Protein AF-A0A970J6T0-F1 (afdb_monomer)

Foldseek 3Di:
DDFPDQVVLLVVCLVVLLVQAPDDVPAAEEEEEADDDPDPFADLQRLLLQLVRLLLCCLVCVNYHAYEYAPDDVVNQVLNSQLSGHYDYDVEDEHHAEYEYAQVVVVSCVRYHYPYYDHFYAEDDDDGSVVLCVPQTNLLSLLLSLLPFQRNDYYYDDPVSSVVSSVVLRLLVQQLVQADVPPDDPVVVVVLVVLLVQLSVCSNVRGSSVNVVSVCVVSVPGRHDYLVRLLSNLVSCCSRGVSSSVVSCVSRPDPPPPPPPDPDPDD

Nearest PDB structures (foldseek):
  3ziu-assembly1_A  TM=8.298E-01  e=2.101E-07  [Mycoplasma] mobile
  7nu4-assembly1_A  TM=7.919E-01  e=1.400E-06  Neisseria gonorrhoeae
  6ykk-assembly1_A  TM=7.584E-01  e=8.345E-07  Neisseria gonorrhoeae
  6yks-assembly1_A  TM=7.633E-01  e=2.348E-06  Neisseria gonorrhoeae
  6ykl-assembly1_A  TM=6.158E-01  e=4.698E-07  Neisseria gonorrhoeae

Structure (mmCIF, N/CA/C/O backbone):
data_AF-A0A970J6T0-F1
#
_entry.id   AF-A0A970J6T0-F1
#
loop_
_atom_site.group_PDB
_atom_site.id
_atom_site.type_symbol
_atom_site.label_atom_id
_atom_site.label_alt_id
_atom_site.label_comp_id
_atom_site.label_asym_id
_atom_site.label_entity_id
_atom_site.label_seq_id
_atom_site.pdbx_PDB_ins_code
_atom_site.Cartn_x
_atom_site.Cartn_y
_atom_site.Cartn_z
_atom_site.occupancy
_atom_site.B_iso_or_equiv
_atom_site.auth_seq_id
_atom_site.auth_comp_id
_atom_site.auth_asym_id
_atom_site.auth_atom_id
_atom_site.pdbx_PDB_model_num
ATOM 1 N N . MET A 1 1 ? 13.708 -15.044 -17.432 1.00 61.66 1 MET A N 1
ATOM 2 C CA . MET A 1 1 ? 13.281 -13.910 -16.588 1.00 61.66 1 MET A CA 1
ATOM 3 C C . MET A 1 1 ? 12.484 -14.442 -15.411 1.00 61.66 1 MET A C 1
ATOM 5 O O . MET A 1 1 ? 11.534 -15.186 -15.645 1.00 61.66 1 MET A O 1
ATOM 9 N N . LEU A 1 2 ? 12.887 -14.131 -14.179 1.00 80.88 2 LEU A N 1
ATOM 10 C CA . LEU A 1 2 ? 12.237 -14.661 -12.979 1.00 80.88 2 LEU A CA 1
ATOM 11 C C . LEU A 1 2 ? 10.940 -13.890 -12.700 1.00 80.88 2 LEU A C 1
ATOM 13 O O . LEU A 1 2 ? 10.868 -12.676 -12.902 1.00 80.88 2 LEU A O 1
ATOM 17 N N . ARG A 1 3 ? 9.892 -14.591 -12.260 1.00 89.50 3 ARG A N 1
ATOM 18 C CA . ARG A 1 3 ? 8.657 -13.948 -11.778 1.00 89.50 3 ARG A CA 1
ATOM 19 C C . ARG A 1 3 ? 8.911 -13.292 -10.420 1.00 89.50 3 ARG A C 1
ATOM 21 O O . ARG A 1 3 ? 9.804 -13.728 -9.699 1.00 89.50 3 ARG A O 1
ATOM 28 N N . TYR A 1 4 ? 8.128 -12.271 -10.076 1.00 94.81 4 TYR A N 1
ATOM 29 C CA . TYR A 1 4 ? 8.152 -11.700 -8.731 1.00 94.81 4 TYR A CA 1
ATOM 30 C C . TYR A 1 4 ? 7.567 -12.738 -7.776 1.00 94.81 4 TYR A C 1
ATOM 32 O O . TYR A 1 4 ? 6.402 -13.115 -7.923 1.00 94.81 4 TYR A O 1
ATOM 40 N N . ASN A 1 5 ? 8.395 -13.249 -6.867 1.00 96.19 5 ASN A N 1
ATOM 41 C CA . ASN A 1 5 ? 7.996 -14.220 -5.857 1.00 96.19 5 ASN A CA 1
ATOM 42 C C . ASN A 1 5 ? 7.697 -13.462 -4.563 1.00 96.19 5 ASN A C 1
ATOM 44 O O . ASN A 1 5 ? 8.602 -13.230 -3.762 1.00 96.19 5 ASN A O 1
ATOM 48 N N . HIS A 1 6 ? 6.439 -13.060 -4.382 1.00 96.50 6 HIS A N 1
ATOM 49 C CA . HIS A 1 6 ? 6.022 -12.262 -3.230 1.00 96.50 6 HIS A CA 1
ATOM 50 C C . HIS A 1 6 ? 6.353 -12.959 -1.913 1.00 96.50 6 HIS A C 1
ATOM 52 O O . HIS A 1 6 ? 6.885 -12.317 -1.024 1.00 96.50 6 HIS A O 1
ATOM 58 N N . SER A 1 7 ? 6.168 -14.277 -1.801 1.00 95.38 7 SER A N 1
ATOM 59 C CA . SER A 1 7 ? 6.471 -15.007 -0.563 1.00 95.38 7 SER A CA 1
ATOM 60 C C . SER A 1 7 ? 7.957 -14.970 -0.186 1.00 95.38 7 SER A C 1
ATOM 62 O O . SER A 1 7 ? 8.304 -15.013 0.993 1.00 95.38 7 SER A O 1
ATOM 64 N N . LEU A 1 8 ? 8.864 -14.933 -1.165 1.00 96.38 8 LEU A N 1
ATOM 65 C CA . LEU A 1 8 ? 10.297 -14.776 -0.904 1.00 96.38 8 LEU A CA 1
ATOM 66 C C . LEU A 1 8 ? 10.641 -13.328 -0.547 1.00 96.38 8 LEU A C 1
ATOM 68 O O . LEU A 1 8 ? 11.368 -13.108 0.418 1.00 96.38 8 LEU A O 1
ATOM 72 N N . VAL A 1 9 ? 10.105 -12.363 -1.295 1.00 96.56 9 VAL A N 1
ATOM 73 C CA . VAL A 1 9 ? 10.405 -10.936 -1.107 1.00 96.56 9 VAL A CA 1
ATOM 74 C C . VAL A 1 9 ? 9.811 -10.408 0.202 1.00 96.56 9 VAL A C 1
ATOM 76 O O . VAL A 1 9 ? 10.511 -9.737 0.953 1.00 96.56 9 VAL A O 1
ATOM 79 N N . GLU A 1 10 ? 8.572 -10.776 0.534 1.00 95.81 10 GLU A N 1
ATOM 80 C CA . GLU A 1 10 ? 7.943 -10.473 1.825 1.00 95.81 10 GLU A CA 1
ATOM 81 C C . GLU A 1 10 ? 8.823 -10.986 2.967 1.00 95.81 10 GLU A C 1
ATOM 83 O O . GLU A 1 10 ? 9.237 -10.200 3.808 1.00 95.81 10 GLU A O 1
ATOM 88 N N . ARG A 1 11 ? 9.206 -12.272 2.964 1.00 95.19 11 ARG A N 1
ATOM 89 C CA . ARG A 1 11 ? 10.071 -12.836 4.019 1.00 95.19 11 ARG A CA 1
ATOM 90 C C . ARG A 1 11 ? 11.419 -12.128 4.144 1.00 95.19 11 ARG A C 1
ATOM 92 O O . ARG A 1 11 ? 11.914 -11.997 5.253 1.00 95.19 11 ARG A O 1
ATOM 99 N N . LYS A 1 12 ? 12.009 -11.689 3.030 1.00 96.06 12 LYS A N 1
ATOM 100 C CA . LYS A 1 12 ? 13.303 -10.993 3.020 1.00 96.06 12 LYS A CA 1
ATOM 101 C C . LYS A 1 12 ? 13.239 -9.628 3.711 1.00 96.06 12 LYS A C 1
ATOM 103 O O . LYS A 1 12 ? 14.201 -9.244 4.363 1.00 96.06 12 LYS A O 1
ATOM 108 N N . TRP A 1 13 ? 12.143 -8.891 3.535 1.00 95.88 13 TRP A N 1
ATOM 109 C CA . TRP A 1 13 ? 12.065 -7.480 3.932 1.00 95.88 13 TRP A CA 1
ATOM 110 C C . TRP A 1 13 ? 11.128 -7.197 5.102 1.00 95.88 13 TRP A C 1
ATOM 112 O O . TRP A 1 13 ? 11.154 -6.088 5.626 1.00 95.88 13 TRP A O 1
ATOM 122 N N . MET A 1 14 ? 10.293 -8.155 5.506 1.00 92.88 14 MET A N 1
ATOM 123 C CA . MET A 1 14 ? 9.265 -7.941 6.528 1.00 92.88 14 MET A CA 1
ATOM 124 C C . MET A 1 14 ? 9.844 -7.501 7.868 1.00 92.88 14 MET A C 1
ATOM 126 O O . MET A 1 14 ? 9.348 -6.523 8.413 1.00 92.88 14 MET A O 1
ATOM 130 N N . GLU A 1 15 ? 10.912 -8.147 8.344 1.00 90.50 15 GLU A N 1
ATOM 131 C CA . GLU A 1 15 ? 11.576 -7.770 9.601 1.00 90.50 15 GLU A CA 1
ATOM 132 C C . GLU A 1 15 ? 12.103 -6.329 9.537 1.00 90.50 15 GLU A C 1
ATOM 134 O O . GLU A 1 15 ? 11.771 -5.512 10.389 1.00 90.50 15 GLU A O 1
ATOM 139 N N . LEU A 1 16 ? 12.814 -5.969 8.462 1.00 88.31 16 LEU A N 1
ATOM 140 C CA . LEU A 1 16 ? 13.333 -4.610 8.281 1.00 88.31 16 LEU A CA 1
ATOM 141 C C . LEU A 1 16 ? 12.209 -3.565 8.190 1.00 88.31 16 LEU A C 1
ATOM 143 O O . LEU A 1 16 ? 12.329 -2.470 8.732 1.00 88.31 16 LEU A O 1
ATOM 147 N N . ILE A 1 17 ? 11.116 -3.872 7.487 1.00 86.44 17 ILE A N 1
ATOM 148 C CA . ILE A 1 17 ? 9.967 -2.963 7.367 1.00 86.44 17 ILE A CA 1
ATOM 149 C C . ILE A 1 17 ? 9.256 -2.808 8.713 1.00 86.44 17 ILE A C 1
ATOM 151 O O . ILE A 1 17 ? 8.807 -1.705 9.031 1.00 86.44 17 ILE A O 1
ATOM 155 N N . GLU A 1 18 ? 9.153 -3.881 9.499 1.00 87.38 18 GLU A N 1
ATOM 156 C CA . GLU A 1 18 ? 8.620 -3.825 10.858 1.00 87.38 18 GLU A CA 1
ATOM 157 C C . GLU A 1 18 ? 9.497 -2.922 11.731 1.00 87.38 18 GLU A C 1
ATOM 159 O O . GLU A 1 18 ? 8.976 -1.976 12.314 1.00 87.38 18 GLU A O 1
ATOM 164 N N . GLU A 1 19 ? 10.817 -3.122 11.738 1.00 84.94 19 GLU A N 1
ATOM 165 C CA . GLU A 1 19 ? 11.781 -2.291 12.475 1.00 84.94 19 GLU A CA 1
ATOM 166 C C . GLU A 1 19 ? 11.730 -0.812 12.069 1.00 84.94 19 GLU A C 1
ATOM 168 O O . GLU A 1 19 ? 11.668 0.065 12.928 1.00 84.94 19 GLU A O 1
ATOM 173 N N . GLN A 1 20 ? 11.682 -0.511 10.768 1.00 81.44 20 GLN A N 1
ATOM 174 C CA . GLN A 1 20 ? 11.573 0.866 10.262 1.00 81.44 20 GLN A CA 1
ATOM 175 C C . GLN A 1 20 ? 10.295 1.577 10.719 1.00 81.44 20 GLN A C 1
ATOM 177 O O . GLN A 1 20 ? 10.250 2.807 10.760 1.00 81.44 20 GLN A O 1
ATOM 182 N N . LYS A 1 21 ? 9.245 0.812 11.023 1.00 79.88 21 LYS A N 1
ATOM 183 C CA . LYS A 1 21 ? 7.942 1.315 11.470 1.00 79.88 21 LYS A CA 1
ATOM 184 C C . LYS A 1 21 ? 7.775 1.254 12.989 1.00 79.88 21 LYS A C 1
ATOM 186 O O . LYS A 1 21 ? 6.733 1.668 13.496 1.00 79.88 21 LYS A O 1
ATOM 191 N N . GLN A 1 22 ? 8.775 0.763 13.723 1.00 73.06 22 GLN A N 1
ATOM 192 C CA . GLN A 1 22 ? 8.776 0.809 15.180 1.00 73.06 22 GLN A CA 1
ATOM 193 C C . GLN A 1 22 ? 9.032 2.233 15.689 1.00 73.06 22 GLN A C 1
ATOM 195 O O . GLN A 1 22 ? 9.681 3.064 15.053 1.00 73.06 22 GLN A O 1
ATOM 200 N N . ALA A 1 23 ? 8.457 2.524 16.856 1.00 62.91 23 ALA A N 1
ATOM 201 C CA . ALA A 1 23 ? 8.325 3.868 17.392 1.00 62.91 23 ALA A CA 1
ATOM 202 C C . ALA A 1 23 ? 9.677 4.547 17.660 1.00 62.91 23 ALA A C 1
ATOM 204 O O . ALA A 1 23 ? 10.396 4.188 18.593 1.00 62.91 23 ALA A O 1
ATOM 205 N N . GLN A 1 24 ? 9.962 5.610 16.909 1.00 70.44 24 GLN A N 1
ATOM 206 C CA . GLN A 1 24 ? 10.941 6.607 17.326 1.00 70.44 24 GLN A CA 1
ATOM 207 C C . GLN A 1 24 ? 10.313 7.502 18.413 1.00 70.44 24 GLN A C 1
ATOM 209 O O . GLN A 1 24 ? 9.145 7.894 18.286 1.00 70.44 24 GLN A O 1
ATOM 214 N N . PRO A 1 25 ? 11.039 7.849 19.492 1.00 74.69 25 PRO A N 1
ATOM 215 C CA . PRO A 1 25 ? 10.527 8.753 20.518 1.00 74.69 25 PRO A CA 1
ATOM 216 C C . PRO A 1 25 ? 10.049 10.078 19.910 1.00 74.69 25 PRO A C 1
ATOM 218 O O . PRO A 1 25 ? 10.797 10.751 19.208 1.00 74.69 25 PRO A O 1
ATOM 221 N N . GLY A 1 26 ? 8.799 10.461 20.184 1.00 83.31 26 GLY A N 1
ATOM 222 C CA . GLY A 1 26 ? 8.212 11.706 19.670 1.00 83.31 26 GLY A CA 1
ATOM 223 C C . GLY A 1 26 ? 7.662 11.633 18.240 1.00 83.31 26 GLY A C 1
ATOM 224 O O . GLY A 1 26 ? 7.185 12.652 17.740 1.00 83.31 26 GLY A O 1
ATOM 225 N N . ALA A 1 27 ? 7.682 10.460 17.596 1.00 90.56 27 ALA A N 1
ATOM 226 C CA . ALA A 1 27 ? 7.055 10.275 16.293 1.00 90.56 27 ALA A CA 1
ATOM 227 C C . ALA A 1 27 ? 5.530 10.514 16.356 1.00 90.56 27 ALA A C 1
ATOM 229 O O . ALA A 1 27 ? 4.883 10.194 17.361 1.00 90.56 27 ALA A O 1
ATOM 230 N N . PRO A 1 28 ? 4.933 11.056 15.281 1.00 93.38 28 PRO A N 1
ATOM 231 C CA . PRO A 1 28 ? 3.495 11.241 15.188 1.00 93.38 28 PRO A CA 1
ATOM 232 C C . PRO A 1 28 ? 2.778 9.895 15.268 1.00 93.38 28 PRO A C 1
ATOM 234 O O . PRO A 1 28 ? 3.208 8.896 14.696 1.00 93.38 28 PRO A O 1
ATOM 237 N N . ARG A 1 29 ? 1.659 9.879 15.976 1.00 93.31 29 ARG A N 1
ATOM 238 C CA . ARG A 1 29 ? 0.813 8.715 16.191 1.00 93.31 29 ARG A CA 1
ATOM 239 C C . ARG A 1 29 ? -0.397 8.788 15.281 1.00 93.31 29 ARG A C 1
ATOM 241 O O . ARG A 1 29 ? -1.064 9.821 15.191 1.00 93.31 29 ARG A O 1
ATOM 248 N N . ILE A 1 30 ? -0.734 7.666 14.668 1.00 94.69 30 ILE A N 1
ATOM 249 C CA . ILE A 1 30 ? -1.970 7.483 13.915 1.00 94.69 30 ILE A CA 1
ATOM 250 C C . ILE A 1 30 ? -2.752 6.316 14.495 1.00 94.69 30 ILE A C 1
ATOM 252 O O . ILE A 1 30 ? -2.164 5.375 15.032 1.00 94.69 30 ILE A O 1
ATOM 256 N N . CYS A 1 31 ? -4.068 6.339 14.324 1.00 94.25 31 CYS A N 1
ATOM 257 C CA . CYS A 1 31 ? -4.907 5.209 14.682 1.00 94.25 31 CYS A CA 1
ATOM 258 C C . CYS A 1 31 ? -5.761 4.732 13.507 1.00 94.25 31 CYS A C 1
ATOM 260 O O . CYS A 1 31 ? -6.260 5.525 12.707 1.00 94.25 31 CYS A O 1
ATOM 262 N N . THR A 1 32 ? -6.013 3.430 13.461 1.00 95.62 32 THR A N 1
ATOM 263 C CA . THR A 1 32 ? -7.090 2.844 12.666 1.00 95.62 32 THR A CA 1
ATOM 264 C C . THR A 1 32 ? -8.159 2.303 13.600 1.00 95.62 32 THR A C 1
ATOM 266 O O . THR A 1 32 ? -7.874 1.487 14.475 1.00 95.62 32 THR A O 1
ATOM 269 N N . VAL A 1 33 ? -9.397 2.742 13.401 1.00 94.12 33 VAL A N 1
ATOM 270 C CA . VAL A 1 33 ? -10.571 2.154 14.047 1.00 94.12 33 VAL A CA 1
ATOM 271 C C . VAL A 1 33 ? -11.126 1.094 13.110 1.00 94.12 33 VAL A C 1
ATOM 273 O O . VAL A 1 33 ? -11.380 1.390 11.946 1.00 94.12 33 VAL A O 1
ATOM 276 N N . LEU A 1 34 ? -11.286 -0.133 13.594 1.00 93.81 34 LEU A N 1
ATOM 277 C CA . LEU A 1 34 ? -11.795 -1.231 12.776 1.00 93.81 34 LEU A CA 1
ATOM 278 C C . LEU A 1 34 ? -13.320 -1.258 12.738 1.00 93.81 34 LEU A C 1
ATOM 280 O O . LEU A 1 34 ? -13.995 -0.815 13.668 1.00 93.81 34 LEU A O 1
ATOM 284 N N . VAL A 1 35 ? -13.850 -1.835 11.663 1.00 93.31 35 VAL A N 1
ATOM 285 C CA . VAL A 1 35 ? -15.232 -2.302 11.609 1.00 93.31 35 VAL A CA 1
ATOM 286 C C . VAL A 1 35 ? -15.380 -3.454 12.611 1.00 93.31 35 VAL A C 1
ATOM 288 O O . VAL A 1 35 ? -14.625 -4.428 12.512 1.00 93.31 35 VAL A O 1
ATOM 291 N N . PRO A 1 36 ? -16.316 -3.362 13.574 1.00 90.00 36 PRO A N 1
ATOM 292 C CA . PRO A 1 36 ? -16.619 -4.459 14.483 1.00 90.00 36 PRO A CA 1
ATOM 293 C C . PRO A 1 36 ? -17.190 -5.656 13.727 1.00 90.00 36 PRO A C 1
ATOM 295 O O . PRO A 1 36 ? -18.053 -5.492 12.863 1.00 90.00 36 PRO A O 1
ATOM 298 N N . GLY A 1 37 ? -16.768 -6.854 14.110 1.00 84.31 37 GLY A N 1
ATOM 299 C CA . GLY A 1 37 ? -17.306 -8.104 13.594 1.00 84.31 37 GLY A CA 1
ATOM 300 C C . GLY A 1 37 ? -16.897 -9.278 14.476 1.00 84.31 37 GLY A C 1
ATOM 301 O O . GLY A 1 37 ? -15.906 -9.194 15.199 1.00 84.31 37 GLY A O 1
ATOM 302 N N . ASP A 1 38 ? -17.667 -10.361 14.394 1.00 73.81 38 ASP A N 1
ATOM 303 C CA . ASP A 1 38 ? -17.433 -11.603 15.147 1.00 73.81 38 ASP A CA 1
ATOM 304 C C . ASP A 1 38 ? -16.645 -12.645 14.328 1.00 73.81 38 ASP A C 1
ATOM 306 O O . ASP A 1 38 ? -16.437 -13.773 14.778 1.00 73.81 38 ASP A O 1
ATOM 310 N N . SER A 1 39 ? -16.233 -12.294 13.103 1.00 75.50 39 SER A N 1
ATOM 311 C CA . SER A 1 39 ? -15.464 -13.183 12.234 1.00 75.50 39 SER A CA 1
ATOM 312 C C . SER A 1 39 ? -14.077 -13.446 12.818 1.00 75.50 39 SER A C 1
ATOM 314 O O . SER A 1 39 ? -13.369 -12.520 13.213 1.00 75.50 39 SER A O 1
ATOM 316 N N . ALA A 1 40 ? -13.672 -14.717 12.825 1.00 76.25 40 ALA A N 1
ATOM 317 C CA . ALA A 1 40 ? -12.290 -15.099 13.106 1.00 76.25 40 ALA A CA 1
ATOM 318 C C . ALA A 1 40 ? -11.343 -14.700 11.958 1.00 76.25 40 ALA A C 1
ATOM 320 O O . ALA A 1 40 ? -10.146 -14.531 12.172 1.00 76.25 40 ALA A O 1
ATOM 321 N N . GLU A 1 41 ? -11.878 -14.543 10.745 1.00 86.94 41 GLU A N 1
ATOM 322 C CA . GLU A 1 41 ? -11.119 -14.174 9.555 1.00 86.94 41 GLU A CA 1
ATOM 323 C C . GLU A 1 41 ? -11.017 -12.657 9.398 1.00 86.94 41 GLU A C 1
ATOM 325 O O . GLU A 1 41 ? -11.941 -11.898 9.703 1.00 86.94 41 GLU A O 1
ATOM 330 N N . ILE A 1 42 ? -9.893 -12.210 8.843 1.00 92.56 42 ILE A N 1
ATOM 331 C CA . ILE A 1 42 ? -9.653 -10.794 8.588 1.00 92.56 42 ILE A CA 1
ATOM 332 C C . ILE A 1 42 ? -10.317 -10.401 7.273 1.00 92.56 42 ILE A C 1
ATOM 334 O O . ILE A 1 42 ? -9.860 -10.757 6.183 1.00 92.56 42 ILE A O 1
ATOM 338 N N . GLU A 1 43 ? -11.383 -9.619 7.384 1.00 94.25 43 GLU A N 1
ATOM 339 C CA . GLU A 1 43 ? -12.086 -9.066 6.234 1.00 94.25 43 GLU A CA 1
ATOM 340 C C . GLU A 1 43 ? -11.263 -7.988 5.511 1.00 94.25 43 GLU A C 1
ATOM 342 O O . GLU A 1 43 ? -10.512 -7.207 6.110 1.00 94.25 43 GLU A O 1
ATOM 347 N N . LEU A 1 44 ? -11.472 -7.885 4.196 1.00 96.50 44 LEU A N 1
ATOM 348 C CA . LEU A 1 44 ? -10.775 -6.915 3.347 1.00 96.50 44 LEU A CA 1
ATOM 349 C C . LEU A 1 44 ? -11.096 -5.458 3.697 1.00 96.50 44 LEU A C 1
ATOM 351 O O . LEU A 1 44 ? -10.283 -4.576 3.424 1.00 96.50 44 LEU A O 1
ATOM 355 N N . GLU A 1 45 ? -12.247 -5.194 4.318 1.00 96.19 45 GLU A N 1
ATOM 356 C CA . GLU A 1 45 ? -12.610 -3.860 4.797 1.00 96.19 45 GLU A CA 1
ATOM 357 C C . GLU A 1 45 ? -11.628 -3.364 5.864 1.00 96.19 45 GLU A C 1
ATOM 359 O O . GLU A 1 45 ? -11.043 -2.287 5.719 1.00 96.19 45 GLU A O 1
ATOM 364 N N . ASN A 1 46 ? -11.349 -4.195 6.869 1.00 96.44 46 ASN A N 1
ATOM 365 C CA . ASN A 1 46 ? -10.380 -3.889 7.918 1.00 96.44 46 ASN A CA 1
ATOM 366 C C . ASN A 1 46 ? -8.943 -3.844 7.383 1.00 96.44 46 ASN A C 1
ATOM 368 O O . ASN A 1 46 ? -8.190 -2.931 7.727 1.00 96.44 46 ASN A O 1
ATOM 372 N N . ALA A 1 47 ? -8.583 -4.749 6.469 1.00 97.44 47 ALA A N 1
ATOM 373 C CA . ALA A 1 47 ? -7.286 -4.711 5.791 1.00 97.44 47 ALA A CA 1
ATOM 374 C C . ALA A 1 47 ? -7.062 -3.383 5.041 1.00 97.44 47 ALA A C 1
ATOM 376 O O . ALA A 1 47 ? -6.009 -2.750 5.160 1.00 97.44 47 ALA A O 1
ATOM 377 N N . ARG A 1 48 ? -8.079 -2.917 4.303 1.00 97.81 48 ARG A N 1
ATOM 378 C CA . ARG A 1 48 ? -8.041 -1.652 3.561 1.00 97.81 48 ARG A CA 1
ATOM 379 C C . ARG A 1 48 ? -7.886 -0.447 4.487 1.00 97.81 48 ARG A C 1
ATOM 381 O O . ARG A 1 48 ? -7.141 0.469 4.143 1.00 97.81 48 ARG A O 1
ATOM 388 N N . LEU A 1 49 ? -8.555 -0.431 5.641 1.00 97.69 49 LEU A N 1
ATOM 389 C CA . LEU A 1 49 ? -8.425 0.650 6.626 1.00 97.69 49 LEU A CA 1
ATOM 390 C C . LEU A 1 49 ? -6.981 0.787 7.133 1.00 97.69 49 LEU A C 1
ATOM 392 O O . LEU A 1 49 ? -6.450 1.899 7.177 1.00 97.69 49 LEU A O 1
ATOM 396 N N . VAL A 1 50 ? -6.332 -0.337 7.451 1.00 97.62 50 VAL A N 1
ATOM 397 C CA . VAL A 1 50 ? -4.928 -0.371 7.893 1.00 97.62 50 VAL A CA 1
ATOM 398 C C . VAL A 1 50 ? -3.997 0.126 6.781 1.00 97.62 50 VAL A C 1
ATOM 400 O O . VAL A 1 50 ? -3.157 0.989 7.027 1.00 97.62 50 VAL A O 1
ATOM 403 N N . VAL A 1 51 ? -4.190 -0.333 5.539 1.00 98.38 51 VAL A N 1
ATOM 404 C CA . VAL A 1 51 ? -3.380 0.109 4.387 1.00 98.38 51 VAL A CA 1
ATOM 405 C C . VAL A 1 51 ? -3.543 1.603 4.102 1.00 98.38 51 VAL A C 1
ATOM 407 O O . VAL A 1 51 ? -2.559 2.276 3.807 1.00 98.38 51 VAL A O 1
ATOM 410 N N . LEU A 1 52 ? -4.760 2.147 4.191 1.00 98.31 52 LEU A N 1
ATOM 411 C CA . LEU A 1 52 ? -4.997 3.577 3.973 1.00 98.31 52 LEU A CA 1
ATOM 412 C C . LEU A 1 52 ? -4.341 4.435 5.060 1.00 98.31 52 LEU A C 1
ATOM 414 O O . LEU A 1 52 ? -3.745 5.461 4.734 1.00 98.31 52 LEU A O 1
ATOM 418 N N . ALA A 1 53 ? -4.416 4.015 6.325 1.00 97.38 53 ALA A N 1
ATOM 419 C CA . ALA A 1 53 ? -3.745 4.705 7.424 1.00 97.38 53 ALA A CA 1
ATOM 420 C C . ALA A 1 53 ? -2.229 4.750 7.216 1.00 97.38 53 ALA A C 1
ATOM 422 O O . ALA A 1 53 ? -1.635 5.827 7.249 1.00 97.38 53 ALA A O 1
ATOM 423 N N . ASP A 1 54 ? -1.637 3.598 6.909 1.00 97.25 54 ASP A N 1
ATOM 424 C CA . ASP A 1 54 ? -0.213 3.460 6.618 1.00 97.25 54 ASP A CA 1
ATOM 425 C C . ASP A 1 54 ? 0.220 4.319 5.418 1.00 97.25 54 ASP A C 1
ATOM 427 O O . ASP A 1 54 ? 1.194 5.066 5.503 1.00 97.25 54 ASP A O 1
ATOM 431 N N . PHE A 1 55 ? -0.546 4.282 4.323 1.00 97.81 55 PHE A N 1
ATOM 432 C CA . PHE A 1 55 ? -0.281 5.071 3.120 1.00 97.81 55 PHE A CA 1
ATOM 433 C C . PHE A 1 55 ? -0.273 6.577 3.402 1.00 97.81 55 PHE A C 1
ATOM 435 O O . PHE A 1 55 ? 0.672 7.275 3.035 1.00 97.81 55 PHE A O 1
ATOM 442 N N . PHE A 1 56 ? -1.317 7.101 4.050 1.00 97.31 56 PHE A N 1
ATOM 443 C CA . PHE A 1 56 ? -1.412 8.539 4.306 1.00 97.31 56 PHE A CA 1
ATOM 444 C C . PHE A 1 56 ? -0.413 9.022 5.352 1.00 97.31 56 PHE A C 1
ATOM 446 O O . PHE A 1 56 ? 0.048 10.160 5.258 1.00 97.31 56 PHE A 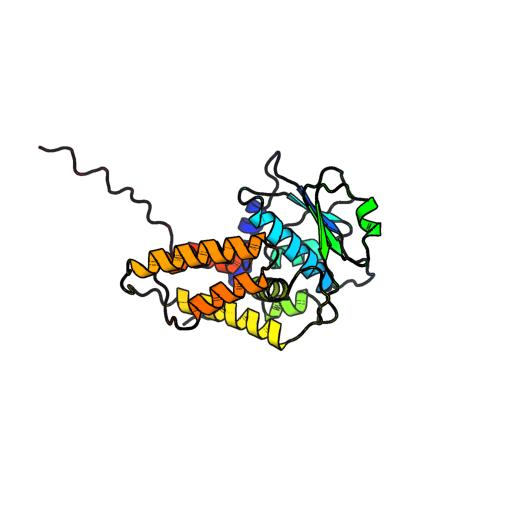O 1
ATOM 453 N N . ALA A 1 57 ? -0.047 8.175 6.312 1.00 95.81 57 ALA A N 1
ATOM 454 C CA . ALA A 1 57 ? 1.000 8.497 7.265 1.00 95.81 57 ALA A CA 1
ATOM 455 C C . ALA A 1 57 ? 2.377 8.565 6.599 1.00 95.81 57 ALA A C 1
ATOM 457 O O . ALA A 1 57 ? 3.075 9.557 6.795 1.00 95.81 57 ALA A O 1
ATOM 458 N N . ALA A 1 58 ? 2.703 7.615 5.717 1.00 94.88 58 ALA A N 1
ATOM 459 C CA . ALA A 1 58 ? 3.953 7.624 4.954 1.00 94.88 58 ALA A CA 1
ATOM 460 C C . ALA A 1 58 ? 4.150 8.909 4.133 1.00 94.88 58 ALA A C 1
ATOM 462 O O . ALA A 1 58 ? 5.266 9.404 4.003 1.00 94.88 58 ALA A O 1
ATOM 463 N N . LEU A 1 59 ? 3.066 9.477 3.594 1.00 94.81 59 LEU A N 1
ATOM 464 C CA . LEU A 1 59 ? 3.119 10.727 2.827 1.00 94.81 59 LEU A CA 1
ATOM 465 C C . LEU A 1 59 ? 3.337 11.973 3.692 1.00 94.81 59 LEU A C 1
ATOM 467 O O . LEU A 1 59 ? 3.882 12.963 3.207 1.00 94.81 59 LEU A O 1
ATOM 471 N N . ARG A 1 60 ? 2.832 11.960 4.929 1.00 94.56 60 ARG A N 1
ATOM 472 C CA . ARG A 1 60 ? 2.873 13.107 5.850 1.00 94.56 60 ARG A CA 1
ATOM 473 C C . ARG A 1 60 ? 4.140 13.112 6.696 1.00 94.56 60 ARG A C 1
ATOM 475 O O . ARG A 1 60 ? 4.652 14.181 7.013 1.00 94.56 60 ARG A O 1
ATOM 482 N N . TRP A 1 61 ? 4.617 11.925 7.055 1.00 93.50 61 TRP A N 1
ATOM 483 C CA . TRP A 1 61 ? 5.710 11.710 7.993 1.00 93.50 61 TRP A CA 1
ATOM 484 C C . TRP A 1 61 ? 6.697 10.687 7.425 1.00 93.50 61 TRP A C 1
ATOM 486 O O . TRP A 1 61 ? 6.764 9.558 7.910 1.00 93.50 61 TRP A O 1
ATOM 496 N N . PRO A 1 62 ? 7.464 11.066 6.386 1.00 88.69 62 PRO A N 1
ATOM 497 C CA . PRO A 1 62 ? 8.417 10.162 5.741 1.00 88.69 62 PRO A CA 1
ATOM 498 C C . PRO A 1 62 ? 9.517 9.668 6.695 1.00 88.69 62 PRO A C 1
ATOM 500 O O . PRO A 1 62 ? 10.029 8.571 6.502 1.00 88.69 62 PRO A O 1
ATOM 503 N N . GLU A 1 63 ? 9.825 10.439 7.745 1.00 87.25 63 GLU A N 1
ATOM 504 C CA . GLU A 1 63 ? 10.819 10.094 8.775 1.00 87.25 63 GLU A CA 1
ATOM 505 C C . GLU A 1 63 ? 10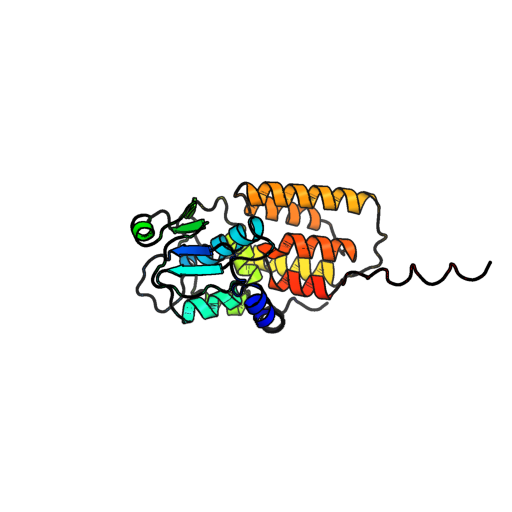.329 9.035 9.781 1.00 87.25 63 GLU A C 1
ATOM 507 O O . GLU A 1 63 ? 11.134 8.458 10.511 1.00 87.25 63 GLU A O 1
ATOM 512 N N . GLY A 1 64 ? 9.018 8.767 9.832 1.00 89.69 64 GLY A N 1
ATOM 513 C CA . GLY A 1 64 ? 8.431 7.748 10.703 1.00 89.69 64 GLY A CA 1
ATOM 514 C C . GLY A 1 64 ? 7.160 8.192 11.427 1.00 89.69 64 GLY A C 1
ATOM 515 O O . GLY A 1 64 ? 6.892 9.378 11.622 1.00 89.69 64 GLY A O 1
ATOM 516 N N . TRP A 1 65 ? 6.362 7.206 11.834 1.00 93.25 65 TRP A N 1
ATOM 517 C CA . TRP A 1 65 ? 5.129 7.365 12.605 1.00 93.25 65 TRP A CA 1
ATOM 518 C C . TRP A 1 65 ? 4.853 6.094 13.411 1.00 93.25 65 TRP A C 1
ATOM 520 O O . TRP A 1 65 ? 5.352 5.020 13.086 1.00 93.25 65 TRP A O 1
ATOM 530 N N . VAL A 1 66 ? 4.012 6.206 14.436 1.00 92.75 66 VAL A N 1
ATOM 531 C CA . VAL A 1 66 ? 3.486 5.061 15.186 1.00 92.75 66 VAL A CA 1
ATOM 532 C C . VAL A 1 66 ? 2.075 4.776 14.704 1.00 92.75 66 VAL A C 1
ATOM 534 O O . VAL A 1 66 ? 1.207 5.644 14.779 1.00 92.75 66 VAL A O 1
ATOM 537 N N . HIS A 1 67 ? 1.831 3.565 14.214 1.00 93.94 67 HIS A N 1
ATOM 538 C CA . HIS A 1 67 ? 0.500 3.125 13.805 1.00 93.94 67 HIS A CA 1
ATOM 539 C C . HIS A 1 67 ? -0.114 2.247 14.883 1.00 93.94 67 HIS A C 1
ATOM 541 O O . HIS A 1 67 ? 0.446 1.219 15.239 1.00 93.94 67 HIS A O 1
ATOM 547 N N . GLU A 1 68 ? -1.276 2.636 15.394 1.00 93.31 68 GLU A N 1
ATOM 548 C CA . GLU A 1 68 ? -2.042 1.836 16.344 1.00 93.31 68 GLU A CA 1
ATOM 549 C C . GLU A 1 68 ? -3.396 1.413 15.764 1.00 93.31 68 GLU A C 1
ATOM 551 O O . GLU A 1 68 ? -4.024 2.142 14.996 1.00 93.31 68 GLU A O 1
ATOM 556 N N . VAL A 1 69 ? -3.881 0.235 16.147 1.00 93.19 69 VAL A N 1
ATOM 557 C CA . VAL A 1 69 ? -5.194 -0.276 15.738 1.00 93.19 69 VAL A CA 1
ATOM 558 C C . VAL A 1 69 ? -6.076 -0.471 16.964 1.00 93.19 69 VAL A C 1
ATOM 560 O O . VAL A 1 69 ? -5.712 -1.181 17.904 1.00 93.19 69 VAL A O 1
ATOM 563 N N . CYS A 1 70 ? -7.252 0.157 16.939 1.00 89.25 70 CYS A N 1
ATOM 564 C CA . CYS A 1 70 ? -8.267 0.056 17.982 1.00 89.25 70 CYS A CA 1
ATOM 565 C C . CYS A 1 70 ? -9.221 -1.102 17.669 1.00 89.25 70 CYS A C 1
ATOM 567 O O . CYS A 1 70 ? -9.866 -1.107 16.619 1.00 89.25 70 CYS A O 1
ATOM 569 N N . GLY A 1 71 ? -9.323 -2.066 18.590 1.00 80.81 71 GLY A N 1
ATOM 570 C CA . GLY A 1 71 ? -10.179 -3.250 18.429 1.00 80.81 71 GLY A CA 1
ATOM 571 C C . GLY A 1 71 ? -9.576 -4.368 17.568 1.00 80.81 71 GLY A C 1
ATOM 572 O O . GLY A 1 71 ? -10.307 -5.249 17.132 1.00 80.81 71 GLY A O 1
ATOM 573 N N . GLY A 1 72 ? -8.265 -4.332 17.305 1.00 84.44 72 GLY A N 1
ATOM 574 C CA . GLY A 1 72 ? -7.566 -5.363 16.532 1.00 84.44 72 GLY A CA 1
ATOM 575 C C . GLY A 1 72 ? -7.209 -6.615 17.336 1.00 84.44 72 GLY A C 1
ATOM 576 O O . GLY A 1 72 ? -7.089 -6.577 18.562 1.00 84.44 72 GLY A O 1
ATOM 577 N N . THR A 1 73 ? -6.995 -7.717 16.620 1.00 90.75 73 THR A N 1
ATOM 578 C CA . THR A 1 73 ? -6.497 -8.992 17.154 1.00 90.75 73 THR A CA 1
ATOM 579 C C . THR A 1 73 ? -5.026 -9.191 16.791 1.00 90.75 73 THR A C 1
ATOM 581 O O . THR A 1 73 ? -4.490 -8.534 15.896 1.00 90.75 73 THR A O 1
ATOM 584 N N . GLU A 1 74 ? -4.357 -10.129 17.462 1.00 91.75 74 GLU A N 1
ATOM 585 C CA . GLU A 1 74 ? -2.984 -10.496 17.098 1.00 91.75 74 GLU A CA 1
ATOM 586 C C . GLU A 1 74 ? -2.917 -11.115 15.692 1.00 91.75 74 GLU A C 1
ATOM 588 O O . GLU A 1 74 ? -1.941 -10.919 14.973 1.00 91.75 74 GLU A O 1
ATOM 593 N N . ASP A 1 75 ? -3.978 -11.794 15.256 1.00 92.31 75 ASP A N 1
ATOM 594 C CA . ASP A 1 75 ? -4.080 -12.341 13.902 1.00 92.31 75 ASP A CA 1
ATOM 595 C C . ASP A 1 75 ? -4.083 -11.216 12.862 1.00 92.31 75 ASP A C 1
ATOM 597 O O . ASP A 1 75 ? -3.295 -11.250 11.913 1.00 92.31 75 ASP A O 1
ATOM 601 N N . LEU A 1 76 ? -4.873 -10.157 13.095 1.00 92.69 76 LEU A N 1
ATOM 602 C CA . LEU A 1 76 ? -4.846 -8.954 12.264 1.00 92.69 76 LEU A CA 1
ATOM 603 C C . LEU A 1 76 ? -3.451 -8.335 12.227 1.00 92.69 76 LEU A C 1
ATOM 605 O O . LEU A 1 76 ? -2.979 -7.979 11.150 1.00 92.69 76 LEU A O 1
ATOM 609 N N . ARG A 1 77 ? -2.790 -8.215 13.385 1.00 92.50 77 ARG A N 1
ATOM 610 C CA . ARG A 1 77 ? -1.436 -7.659 13.468 1.00 92.50 77 ARG A CA 1
ATOM 611 C C . ARG A 1 77 ? -0.465 -8.435 12.578 1.00 92.50 77 ARG A C 1
ATOM 613 O O . ARG A 1 77 ? 0.269 -7.830 11.801 1.00 92.50 77 ARG A O 1
ATOM 620 N N . ARG A 1 78 ? -0.497 -9.770 12.636 1.00 92.62 78 ARG A N 1
ATOM 621 C CA . ARG A 1 78 ? 0.372 -10.630 11.817 1.00 92.62 78 ARG A CA 1
ATOM 622 C C . ARG A 1 78 ? 0.060 -10.528 10.324 1.00 92.62 78 ARG A C 1
ATOM 624 O O . ARG A 1 78 ? 0.986 -10.436 9.521 1.00 92.62 78 ARG A O 1
ATOM 631 N N . ALA A 1 79 ? -1.211 -10.496 9.932 1.00 94.12 79 ALA A N 1
ATOM 632 C CA . ALA A 1 79 ? -1.566 -10.319 8.523 1.00 94.12 79 ALA A CA 1
ATOM 633 C C . ALA A 1 79 ? -1.197 -8.917 8.003 1.00 94.12 79 ALA A C 1
ATOM 635 O O . ALA A 1 79 ? -0.775 -8.761 6.857 1.00 94.12 79 ALA A O 1
ATOM 636 N N . ALA A 1 80 ? -1.292 -7.894 8.856 1.00 95.25 80 ALA A N 1
ATOM 637 C CA . ALA A 1 80 ? -0.910 -6.521 8.543 1.00 95.25 80 ALA A CA 1
ATOM 638 C C . ALA A 1 80 ? 0.595 -6.385 8.231 1.00 95.25 80 ALA A C 1
ATOM 640 O O . ALA A 1 80 ? 0.953 -5.621 7.327 1.00 95.25 80 ALA A O 1
ATOM 641 N N . LEU A 1 81 ? 1.459 -7.186 8.874 1.00 95.25 81 LEU A N 1
ATOM 642 C CA . LEU A 1 81 ? 2.885 -7.283 8.522 1.00 95.25 81 LEU A CA 1
ATOM 643 C C . LEU A 1 81 ? 3.081 -7.736 7.079 1.00 95.25 81 LEU A C 1
ATOM 645 O O . LEU A 1 81 ? 3.882 -7.152 6.357 1.00 95.25 81 LEU A O 1
ATOM 649 N N . ARG A 1 82 ? 2.284 -8.700 6.604 1.00 96.81 82 ARG A N 1
ATOM 650 C CA . ARG A 1 82 ? 2.313 -9.140 5.199 1.00 96.81 82 ARG A CA 1
ATOM 651 C C . ARG A 1 82 ? 1.784 -8.096 4.222 1.00 96.81 82 ARG A C 1
ATOM 653 O O . ARG A 1 82 ? 2.065 -8.190 3.036 1.00 96.81 82 ARG A O 1
ATOM 660 N N . LEU A 1 83 ? 1.060 -7.085 4.699 1.00 97.69 83 LEU A N 1
ATOM 661 C CA . LEU A 1 83 ? 0.694 -5.892 3.933 1.00 97.69 83 LEU A CA 1
ATOM 662 C C . LEU A 1 83 ? 1.757 -4.789 4.036 1.00 97.69 83 LEU A C 1
ATOM 664 O O . LEU A 1 83 ? 1.498 -3.667 3.610 1.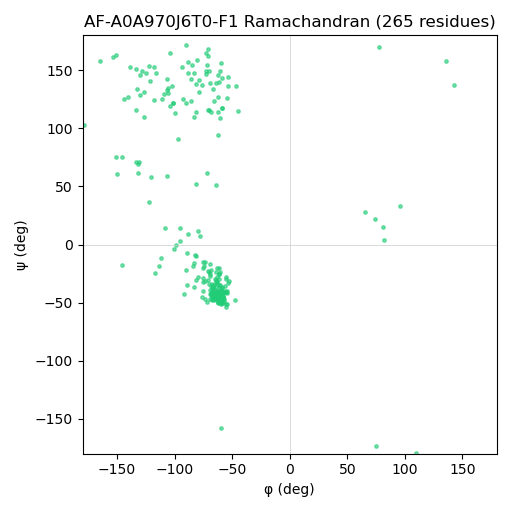00 97.69 83 LEU A O 1
ATOM 668 N N . GLY A 1 84 ? 2.933 -5.059 4.609 1.00 96.00 84 GLY A N 1
ATOM 669 C CA . GLY A 1 84 ? 4.006 -4.075 4.763 1.00 96.00 84 GLY A CA 1
ATOM 670 C C . GLY A 1 84 ? 3.630 -2.932 5.703 1.00 96.00 84 GLY A C 1
ATOM 671 O O . GLY A 1 84 ? 4.093 -1.809 5.525 1.00 96.00 84 GLY A O 1
ATOM 672 N N . THR A 1 85 ? 2.745 -3.203 6.662 1.00 94.44 85 THR A N 1
ATOM 673 C CA . THR A 1 85 ? 2.356 -2.290 7.745 1.00 94.44 85 THR A CA 1
ATOM 674 C C . THR A 1 85 ? 2.744 -2.929 9.071 1.00 94.44 85 THR A C 1
ATOM 676 O O . THR A 1 85 ? 2.780 -4.148 9.152 1.00 94.44 85 THR A O 1
ATOM 679 N N . ALA A 1 86 ? 3.009 -2.152 10.116 1.00 92.56 86 ALA A N 1
ATOM 680 C CA . ALA A 1 86 ? 3.370 -2.706 11.424 1.00 92.56 86 ALA A CA 1
ATOM 681 C C . ALA A 1 86 ? 2.560 -2.049 12.550 1.00 92.56 86 ALA A C 1
ATOM 683 O O . ALA A 1 86 ? 3.128 -1.362 13.401 1.00 92.56 86 ALA A O 1
ATOM 684 N N . PRO A 1 87 ? 1.220 -2.184 12.543 1.00 93.31 87 PRO A N 1
ATOM 685 C CA . PRO A 1 87 ? 0.409 -1.573 13.577 1.00 93.31 87 PRO A CA 1
ATOM 686 C C . PRO A 1 87 ? 0.625 -2.252 14.933 1.00 93.31 87 PRO A C 1
ATOM 688 O O . PRO A 1 87 ? 0.645 -3.477 15.034 1.00 93.31 87 PRO A O 1
ATOM 691 N N . ALA A 1 88 ? 0.695 -1.465 16.000 1.00 91.75 88 ALA A N 1
ATOM 692 C CA . ALA A 1 88 ? 0.555 -1.957 17.362 1.00 91.75 88 ALA A CA 1
ATOM 693 C C . ALA A 1 88 ? -0.930 -2.082 17.738 1.00 91.75 88 ALA A C 1
ATOM 695 O O . ALA A 1 88 ? -1.776 -1.295 17.305 1.00 91.75 88 ALA A O 1
ATOM 696 N N . LEU A 1 89 ? -1.265 -3.059 18.580 1.00 90.69 89 LEU A N 1
ATOM 697 C CA . LEU A 1 89 ? -2.608 -3.161 19.146 1.00 90.69 89 LEU A CA 1
ATOM 698 C C . LEU A 1 89 ? -2.749 -2.168 20.297 1.00 90.69 89 LEU A C 1
ATOM 700 O O . LEU A 1 89 ? -1.917 -2.139 21.203 1.00 90.69 89 LEU A O 1
ATOM 704 N N . THR A 1 90 ? -3.824 -1.385 20.291 1.00 86.19 90 THR A N 1
ATOM 705 C CA . THR A 1 90 ? -4.105 -0.426 21.361 1.00 86.19 90 THR A CA 1
ATOM 706 C C . THR A 1 90 ? -5.528 -0.588 21.865 1.00 86.19 90 THR A C 1
ATOM 708 O O . THR A 1 90 ? -6.451 -0.908 21.112 1.00 86.19 90 THR A O 1
ATOM 711 N N . ARG A 1 91 ? -5.712 -0.369 23.169 1.00 68.44 91 ARG A N 1
ATOM 712 C CA . ARG A 1 91 ? -7.049 -0.318 23.777 1.00 68.44 91 ARG A CA 1
ATOM 713 C C . ARG A 1 91 ? -7.638 1.088 23.786 1.00 68.44 91 ARG A C 1
ATOM 715 O O . ARG A 1 91 ? -8.856 1.150 23.840 1.00 68.44 91 ARG A O 1
ATOM 722 N N . THR A 1 92 ? -6.777 2.119 23.694 1.00 65.25 92 THR A N 1
ATOM 723 C CA . THR A 1 92 ? -6.987 3.555 23.375 1.00 65.25 92 THR A CA 1
ATOM 724 C C . THR A 1 92 ? -6.057 4.434 24.216 1.00 65.25 92 THR A C 1
ATOM 726 O O . THR A 1 92 ? -5.950 4.238 25.427 1.00 65.25 92 THR A O 1
ATOM 729 N N . GLN A 1 93 ? -5.448 5.449 23.601 1.00 66.69 93 GLN A N 1
ATOM 730 C CA . GLN A 1 93 ? -4.773 6.568 24.272 1.00 66.69 93 GLN A CA 1
ATOM 731 C C . GLN A 1 93 ? -5.103 7.875 23.528 1.00 66.69 93 GLN A C 1
ATOM 733 O O . GLN A 1 93 ? -5.382 7.825 22.335 1.00 66.69 93 GLN A O 1
ATOM 738 N N . PRO A 1 94 ? -5.096 9.047 24.179 1.00 77.25 94 PRO A N 1
ATOM 739 C CA . PRO A 1 94 ? -5.294 10.313 23.478 1.00 77.25 94 PRO A CA 1
ATOM 740 C C . PRO A 1 94 ? -4.066 10.710 22.638 1.00 77.25 94 PRO A C 1
ATOM 742 O O . PRO A 1 94 ? -2.958 10.208 22.854 1.00 77.25 94 PRO A O 1
ATOM 745 N N . GLY A 1 95 ? -4.252 11.672 21.729 1.00 87.38 95 GLY A N 1
ATOM 746 C CA . GLY A 1 95 ? -3.147 12.367 21.062 1.00 87.38 95 GLY A CA 1
ATOM 747 C C . GLY A 1 95 ? -2.737 11.819 19.694 1.00 87.38 95 GLY A C 1
ATOM 748 O O . GLY A 1 95 ? -1.558 11.907 19.343 1.00 87.38 95 GLY A O 1
ATOM 749 N N . PHE A 1 96 ? -3.674 11.287 18.907 1.00 92.62 96 PHE A N 1
ATOM 750 C CA . PHE A 1 96 ? -3.408 10.881 17.526 1.00 92.62 96 PHE A CA 1
ATOM 751 C C . PHE A 1 96 ? -3.459 12.078 16.566 1.00 92.62 96 PHE A C 1
ATOM 753 O O . PHE A 1 96 ? -4.338 12.938 16.639 1.00 92.62 96 PHE A O 1
ATOM 760 N N . GLN A 1 97 ? -2.521 12.145 15.623 1.00 95.00 97 GLN A N 1
ATOM 761 C CA . GLN A 1 97 ? -2.493 13.184 14.591 1.00 95.00 97 GLN A CA 1
ATOM 762 C C . GLN A 1 97 ? -3.440 12.858 13.431 1.00 95.00 97 GLN A C 1
ATOM 764 O O . GLN A 1 97 ? -3.985 13.778 12.824 1.00 95.00 97 GLN A O 1
ATOM 769 N N . LEU A 1 98 ? -3.658 11.572 13.143 1.00 95.38 98 LEU A N 1
ATOM 770 C CA . LEU A 1 98 ? -4.580 11.094 12.113 1.00 95.38 98 LEU A CA 1
ATOM 771 C C . LEU A 1 98 ? -5.332 9.853 12.603 1.00 95.38 98 LEU A C 1
ATOM 773 O O . LEU A 1 98 ? -4.710 8.861 12.976 1.00 95.38 98 LEU A O 1
ATOM 777 N N . GLY A 1 99 ? -6.659 9.893 12.527 1.00 95.00 99 GLY A N 1
ATOM 778 C CA . GLY A 1 99 ? -7.517 8.722 12.669 1.00 95.00 99 GLY A CA 1
ATOM 779 C C . GLY A 1 99 ? -8.092 8.281 11.330 1.00 95.00 99 GLY A C 1
ATOM 780 O O . GLY A 1 99 ? -8.650 9.094 10.600 1.00 95.00 99 GLY A O 1
ATOM 781 N N . VAL A 1 100 ? -7.989 6.996 11.002 1.00 96.44 100 VAL A N 1
ATOM 782 C CA . VAL A 1 100 ? -8.698 6.382 9.871 1.00 96.44 100 VAL A CA 1
ATOM 783 C C . VAL A 1 100 ? -9.864 5.574 10.412 1.00 96.44 100 VAL A C 1
ATOM 785 O O . VAL A 1 100 ? -9.668 4.646 11.198 1.00 96.44 100 VAL A O 1
ATOM 788 N N . VAL A 1 101 ? -11.077 5.952 10.012 1.00 95.12 101 VAL A N 1
ATOM 789 C CA . VAL A 1 101 ? -12.316 5.460 10.621 1.00 95.12 101 VAL A CA 1
ATOM 790 C C . VAL A 1 101 ? -13.295 5.044 9.529 1.00 95.12 101 VAL A C 1
ATOM 792 O O . VAL A 1 101 ? -13.514 5.813 8.590 1.00 95.12 101 VAL A O 1
ATOM 795 N N . PRO A 1 102 ? -13.938 3.872 9.630 1.00 95.75 102 PRO A N 1
ATOM 796 C CA . PRO A 1 102 ? -15.023 3.522 8.730 1.00 95.75 102 PRO A CA 1
ATOM 797 C C . PRO A 1 102 ? -16.173 4.521 8.902 1.00 95.75 102 PRO A C 1
ATOM 799 O O . PRO A 1 102 ? -16.669 4.760 10.006 1.00 95.75 102 PRO A O 1
ATOM 802 N N . ARG A 1 103 ? -16.605 5.113 7.788 1.00 95.31 103 ARG A N 1
ATOM 803 C CA . ARG A 1 103 ? -17.603 6.190 7.725 1.00 95.31 103 ARG A CA 1
ATOM 804 C C . ARG A 1 103 ? -18.914 5.821 8.414 1.00 95.31 103 ARG A C 1
ATOM 806 O O . ARG A 1 103 ? -19.580 6.710 8.929 1.00 95.31 103 ARG A O 1
ATOM 813 N N . ASP A 1 104 ? -19.271 4.544 8.448 1.00 94.50 104 ASP A N 1
ATOM 814 C CA . ASP A 1 104 ? -20.544 4.085 9.009 1.00 94.50 104 ASP A CA 1
ATOM 815 C C . ASP A 1 104 ? -20.450 3.784 10.523 1.00 94.50 104 ASP A C 1
ATOM 817 O O . ASP A 1 104 ? -21.471 3.608 11.185 1.00 94.50 104 ASP A O 1
ATOM 821 N N . TYR A 1 105 ? -19.244 3.818 11.109 1.00 92.19 105 TYR A N 1
ATOM 822 C CA . TYR A 1 105 ? -19.009 3.608 12.545 1.00 92.19 105 TYR A CA 1
ATOM 823 C C . TYR A 1 105 ? -18.309 4.799 13.210 1.00 92.19 105 TYR A C 1
ATOM 825 O O . TYR A 1 105 ? -17.515 4.639 14.135 1.00 92.19 105 TYR A O 1
ATOM 833 N N . GLN A 1 106 ? -18.628 6.026 12.788 1.00 88.50 106 GLN A N 1
ATOM 834 C CA . GLN A 1 106 ? -18.005 7.245 13.334 1.00 88.50 106 GLN A CA 1
ATOM 835 C C . GLN A 1 106 ? -18.147 7.354 14.853 1.00 88.50 106 GLN A C 1
ATOM 837 O O . GLN A 1 106 ? -17.294 7.928 15.506 1.00 88.50 106 GLN A O 1
ATOM 842 N N . HIS A 1 107 ? -19.197 6.782 15.446 1.00 87.50 107 HIS A N 1
ATOM 843 C CA . HIS A 1 107 ? -19.385 6.777 16.897 1.00 87.50 107 HIS A CA 1
ATOM 844 C C . HIS A 1 107 ? -18.253 6.060 17.656 1.00 87.50 107 HIS A C 1
ATOM 846 O O . HIS A 1 107 ? -18.017 6.392 18.816 1.00 87.50 107 HIS A O 1
ATOM 852 N N . LEU A 1 108 ? -17.524 5.141 17.010 1.00 84.31 108 LEU A N 1
ATOM 853 C CA . LEU A 1 108 ? -16.371 4.452 17.593 1.00 84.31 108 LEU A CA 1
ATOM 854 C C . LEU A 1 108 ? -15.152 5.373 17.756 1.00 84.31 108 LEU A C 1
ATOM 856 O O . LEU A 1 108 ? -14.335 5.132 18.642 1.00 84.31 108 LEU A O 1
ATOM 860 N N . ILE A 1 109 ? -15.060 6.475 16.992 1.00 80.31 109 ILE A N 1
ATOM 861 C CA . ILE A 1 109 ? -13.992 7.476 17.171 1.00 80.31 109 ILE A CA 1
ATOM 862 C C . ILE A 1 109 ? -14.062 8.143 18.542 1.00 80.31 109 ILE A C 1
ATOM 864 O O . ILE A 1 109 ? -13.072 8.681 19.003 1.00 80.31 109 ILE A O 1
ATOM 868 N N . ARG A 1 110 ? -15.208 8.102 19.238 1.00 74.62 110 ARG A N 1
ATOM 869 C CA . ARG A 1 110 ? -15.363 8.742 20.556 1.00 74.62 110 ARG A CA 1
ATOM 870 C C . ARG A 1 110 ? -14.416 8.174 21.613 1.00 74.62 110 ARG A C 1
ATOM 872 O O . ARG A 1 110 ? -14.177 8.837 22.615 1.00 74.62 110 ARG A O 1
ATOM 879 N N . ALA A 1 111 ? -13.894 6.969 21.393 1.00 67.06 111 ALA A N 1
ATOM 880 C CA . ALA A 1 111 ? -12.884 6.366 22.251 1.00 67.06 111 ALA A CA 1
ATOM 881 C C . ALA A 1 111 ? -11.454 6.865 21.945 1.00 67.06 111 ALA A C 1
ATOM 883 O O . ALA A 1 111 ? -10.535 6.575 22.707 1.00 67.06 111 ALA A O 1
ATOM 884 N N . VAL A 1 112 ? -11.251 7.609 20.850 1.00 77.31 112 VAL A N 1
ATOM 885 C CA . VAL A 1 112 ? -9.937 7.955 20.303 1.00 77.31 112 VAL A CA 1
ATOM 886 C C . VAL A 1 112 ? -9.856 9.449 19.961 1.00 77.31 112 VAL A C 1
ATOM 888 O O . VAL A 1 112 ? -10.533 9.941 19.064 1.00 77.31 112 VAL A O 1
ATOM 891 N N . ASP A 1 113 ? -8.986 10.186 20.649 1.00 84.44 113 ASP A N 1
ATOM 892 C CA . ASP A 1 113 ? -8.778 11.613 20.379 1.00 84.44 113 ASP A CA 1
ATOM 893 C C . ASP A 1 113 ? 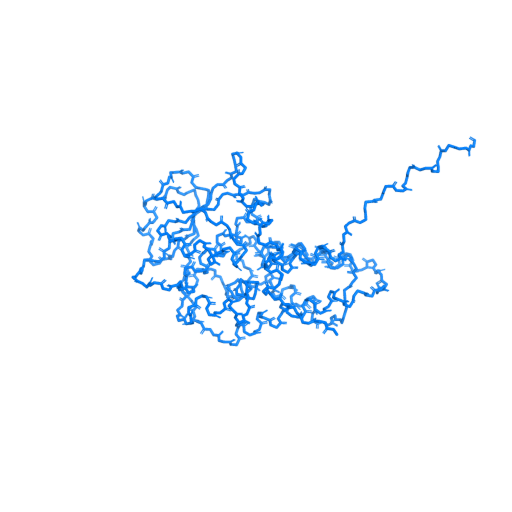-7.834 11.815 19.181 1.00 84.44 113 ASP A C 1
ATOM 895 O O . ASP A 1 113 ? -6.656 11.444 19.242 1.00 84.44 113 ASP A O 1
ATOM 899 N N . CYS A 1 114 ? -8.367 12.377 18.091 1.00 89.62 114 CYS A N 1
ATOM 900 C CA . CYS A 1 114 ? -7.679 12.568 16.813 1.00 89.62 114 CYS A CA 1
ATOM 901 C C . CYS A 1 114 ? -7.745 14.028 16.353 1.00 89.62 114 CYS A C 1
ATOM 903 O O . CYS A 1 114 ? -8.830 14.597 16.241 1.00 89.62 114 CYS A O 1
ATOM 905 N N . ARG A 1 115 ? -6.600 14.607 15.968 1.00 93.25 115 ARG A N 1
ATOM 906 C CA . ARG A 1 115 ? -6.538 15.960 15.382 1.00 93.25 115 ARG A CA 1
ATOM 907 C C . ARG A 1 115 ? -7.215 16.041 14.011 1.00 93.25 115 ARG A C 1
ATOM 909 O O . ARG A 1 115 ? -7.903 17.013 13.716 1.00 93.25 115 ARG A O 1
ATOM 916 N N . GLU A 1 116 ? -6.993 15.036 13.172 1.00 94.06 116 GLU A N 1
ATOM 917 C CA . GLU A 1 116 ? -7.630 14.888 11.865 1.00 94.06 116 GLU A CA 1
ATOM 918 C C . GLU A 1 116 ? -8.250 13.499 11.745 1.00 94.06 116 GLU A C 1
ATOM 920 O O . GLU A 1 116 ? -7.745 12.527 12.307 1.00 94.06 116 GLU A O 1
ATOM 925 N N . THR A 1 117 ? -9.342 13.388 10.992 1.00 94.56 117 THR A N 1
ATOM 926 C CA . THR A 1 117 ? -10.021 12.112 10.747 1.00 94.56 117 THR A CA 1
ATOM 927 C C . THR A 1 117 ? -10.273 11.921 9.259 1.00 94.56 117 THR A C 1
ATOM 929 O O . THR A 1 117 ? -10.852 12.786 8.604 1.00 94.56 117 THR A O 1
ATOM 932 N N . LEU A 1 118 ? -9.861 10.769 8.735 1.00 95.31 118 LEU A N 1
ATOM 933 C CA . LEU A 1 118 ? -10.206 10.281 7.410 1.00 95.31 118 LEU A CA 1
ATOM 934 C C . LEU A 1 118 ? -11.341 9.263 7.539 1.00 95.31 118 LEU A C 1
ATOM 936 O O . LEU A 1 118 ? -11.145 8.168 8.071 1.00 95.31 118 LEU A O 1
ATOM 940 N N . TYR A 1 119 ? -12.513 9.616 7.016 1.00 96.00 119 TYR A N 1
ATOM 941 C CA . TYR A 1 119 ? -13.645 8.700 6.936 1.00 96.00 119 TYR A CA 1
ATOM 942 C C . TYR A 1 119 ? -13.568 7.861 5.665 1.00 96.00 119 TYR A C 1
ATOM 944 O O . TYR A 1 119 ? -13.526 8.391 4.556 1.00 96.00 119 TYR A O 1
ATOM 952 N N . VAL A 1 120 ? -13.573 6.544 5.825 1.00 97.56 120 VAL A N 1
ATOM 953 C CA . VAL A 1 120 ? -13.403 5.587 4.730 1.00 97.56 120 VAL A CA 1
ATOM 954 C C . VAL A 1 120 ? -14.725 4.879 4.461 1.00 97.56 120 VAL A C 1
ATOM 956 O O . VAL A 1 120 ? -15.371 4.393 5.386 1.00 97.56 120 VAL A O 1
ATOM 959 N N . GLY A 1 121 ? -15.149 4.846 3.199 1.00 96.94 121 GLY A N 1
ATOM 960 C CA . GLY A 1 121 ? -16.360 4.138 2.787 1.00 96.94 121 GLY A CA 1
ATOM 961 C C . GLY A 1 121 ? -16.202 2.619 2.848 1.00 96.94 121 GLY A C 1
ATOM 962 O O . GLY A 1 121 ? -15.089 2.098 2.975 1.00 96.94 121 GLY A O 1
ATOM 963 N N . ARG A 1 122 ? -17.328 1.915 2.733 1.00 97.00 122 ARG A N 1
ATOM 964 C CA . ARG A 1 122 ? -17.421 0.459 2.870 1.00 97.00 122 ARG A CA 1
ATOM 965 C C . ARG A 1 122 ? -16.565 -0.274 1.840 1.00 97.00 122 ARG A C 1
ATOM 967 O O . ARG A 1 122 ? -16.417 0.175 0.702 1.00 97.00 122 ARG A O 1
ATOM 974 N N . PHE A 1 123 ? -16.066 -1.451 2.197 1.00 96.88 123 PHE A N 1
ATOM 975 C CA . PHE A 1 123 ? -15.488 -2.385 1.232 1.00 96.88 123 PHE A CA 1
ATOM 976 C C . PHE A 1 123 ? -16.165 -3.744 1.374 1.00 96.88 123 PHE A C 1
ATOM 978 O O . PHE A 1 123 ? -15.999 -4.425 2.376 1.00 96.88 123 PHE A O 1
ATOM 985 N N . LEU A 1 124 ? -16.962 -4.120 0.381 1.00 95.12 124 LEU A N 1
ATOM 986 C CA . LEU A 1 124 ? -17.908 -5.223 0.502 1.00 95.12 124 LEU A CA 1
ATOM 987 C C . LEU A 1 124 ? -17.440 -6.464 -0.264 1.00 95.12 124 LEU A C 1
ATOM 989 O O . LEU A 1 124 ? -17.111 -6.387 -1.451 1.00 95.12 124 LEU A O 1
ATOM 993 N N . GLY A 1 125 ? -17.514 -7.617 0.403 1.00 93.44 125 GLY A N 1
ATOM 994 C CA . GLY A 1 125 ? -17.229 -8.932 -0.169 1.00 93.44 125 GLY A CA 1
ATOM 995 C C . GLY A 1 125 ? -15.741 -9.229 -0.372 1.00 93.44 125 GLY A C 1
ATOM 996 O O . GLY A 1 125 ? -14.865 -8.455 0.013 1.00 93.44 125 GLY A O 1
ATOM 997 N N . GLY A 1 126 ? -15.473 -10.365 -1.018 1.00 92.19 126 GLY A N 1
ATOM 998 C CA . GLY A 1 126 ? -14.132 -10.923 -1.198 1.00 92.19 126 GLY A CA 1
ATOM 999 C C . GLY A 1 126 ? -13.915 -12.181 -0.362 1.00 92.19 126 GLY A C 1
ATOM 1000 O O . GLY A 1 126 ? -14.832 -12.649 0.308 1.00 92.19 126 GLY A O 1
ATOM 1001 N N . LEU A 1 127 ? -12.711 -12.741 -0.463 1.00 93.81 127 LEU A N 1
ATOM 1002 C CA . LEU A 1 127 ? -12.251 -13.836 0.392 1.00 93.81 127 LEU A CA 1
ATOM 1003 C C . LEU A 1 127 ? -11.567 -13.276 1.645 1.00 93.81 127 LEU A C 1
ATOM 1005 O O . LEU A 1 127 ? -11.298 -12.071 1.718 1.00 93.81 127 LEU A O 1
ATOM 1009 N N . ALA A 1 128 ? -11.249 -14.160 2.590 1.00 94.19 128 ALA A N 1
ATOM 1010 C CA . ALA A 1 128 ? -10.386 -13.836 3.713 1.00 94.19 128 ALA A CA 1
ATOM 1011 C C . ALA A 1 128 ? -9.059 -13.236 3.224 1.00 94.19 128 ALA A C 1
ATOM 1013 O O . ALA A 1 128 ? -8.511 -13.635 2.189 1.00 94.19 128 ALA A O 1
ATOM 1014 N N . LEU A 1 129 ? -8.525 -12.270 3.976 1.00 96.69 129 LEU A N 1
ATOM 1015 C CA . LEU A 1 129 ? -7.258 -11.625 3.636 1.00 96.69 129 LEU A CA 1
ATOM 1016 C C . LEU A 1 129 ? -6.120 -12.644 3.467 1.00 96.69 129 LEU A C 1
ATOM 1018 O O . LEU A 1 129 ? -5.319 -12.504 2.543 1.00 96.69 129 LEU A O 1
ATOM 1022 N N . ASP A 1 130 ? -6.061 -13.660 4.328 1.00 96.06 130 ASP A N 1
ATOM 1023 C CA . ASP A 1 130 ? -4.981 -14.650 4.332 1.00 96.06 130 ASP A CA 1
ATOM 1024 C C . ASP A 1 130 ? -4.924 -15.472 3.038 1.00 96.06 130 ASP A C 1
ATOM 1026 O O . ASP A 1 130 ? -3.832 -15.671 2.495 1.00 96.06 130 ASP A O 1
ATOM 1030 N N . ASP A 1 131 ? -6.081 -15.854 2.489 1.00 96.56 131 ASP A N 1
ATOM 1031 C CA . ASP A 1 131 ? -6.170 -16.568 1.210 1.00 96.56 131 ASP A CA 1
ATOM 1032 C C . ASP A 1 131 ? -5.620 -15.708 0.067 1.00 96.56 131 ASP A C 1
ATOM 1034 O O . ASP A 1 131 ? -4.804 -16.148 -0.746 1.00 96.56 131 ASP A O 1
ATOM 1038 N N . LEU A 1 132 ? -6.006 -14.430 0.026 1.00 98.06 132 LEU A N 1
ATOM 1039 C CA . LEU A 1 132 ? -5.535 -13.525 -1.020 1.00 98.06 132 LEU A CA 1
ATOM 1040 C C . LEU A 1 132 ? -4.051 -13.177 -0.862 1.00 98.06 132 LEU A C 1
ATOM 1042 O O . LEU A 1 132 ? -3.348 -13.008 -1.860 1.00 98.06 132 LEU A O 1
ATOM 1046 N N . LEU A 1 133 ? -3.552 -13.074 0.370 1.00 97.69 133 LEU A N 1
ATOM 1047 C CA . LEU A 1 133 ? -2.131 -12.871 0.634 1.00 97.69 133 LEU A CA 1
ATOM 1048 C C . LEU A 1 133 ? -1.301 -14.082 0.191 1.00 97.69 133 LEU A C 1
ATOM 1050 O O . LEU A 1 133 ? -0.157 -13.909 -0.239 1.00 97.69 133 LEU A O 1
ATOM 1054 N N . LEU A 1 134 ? -1.829 -15.302 0.314 1.00 96.75 134 LEU A N 1
ATOM 1055 C CA . LEU A 1 134 ? -1.158 -16.508 -0.170 1.00 96.75 134 LEU A CA 1
ATOM 1056 C C . LEU A 1 134 ? -0.971 -16.457 -1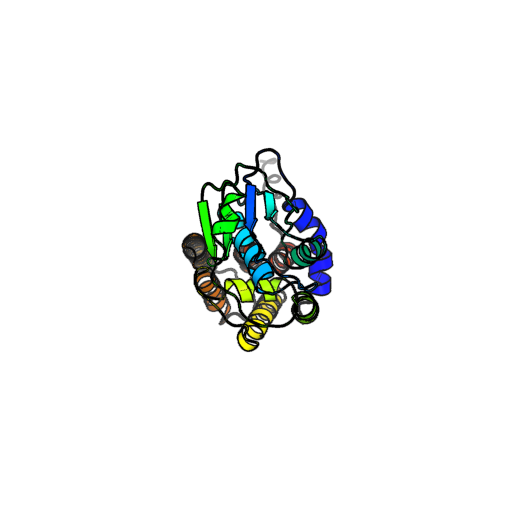.693 1.00 96.75 134 LEU A C 1
ATOM 1058 O O . LEU A 1 134 ? 0.147 -16.653 -2.173 1.00 96.75 134 LEU A O 1
ATOM 1062 N N . ASP A 1 135 ? -2.026 -16.104 -2.428 1.00 96.44 135 ASP A N 1
ATOM 1063 C CA . ASP A 1 135 ? -2.037 -16.158 -3.893 1.00 96.44 135 ASP A CA 1
ATOM 1064 C C . ASP A 1 135 ? -1.408 -14.935 -4.583 1.00 96.44 135 ASP A C 1
ATOM 1066 O O . ASP A 1 135 ? -0.762 -15.074 -5.625 1.00 96.44 135 ASP A O 1
ATOM 1070 N N . PHE A 1 136 ? -1.596 -13.731 -4.032 1.00 98.19 136 PHE A N 1
ATOM 1071 C CA . PHE A 1 136 ? -1.248 -12.468 -4.704 1.00 98.19 136 PHE A CA 1
ATOM 1072 C C . PHE A 1 136 ? -0.162 -11.653 -3.994 1.00 98.19 136 PHE A C 1
ATOM 1074 O O . PHE A 1 136 ? 0.509 -10.845 -4.643 1.00 98.19 136 PHE A O 1
ATOM 1081 N N . GLY A 1 137 ? 0.001 -11.851 -2.686 1.00 98.19 137 GLY A N 1
ATOM 1082 C CA . GLY A 1 137 ? 0.939 -11.105 -1.852 1.00 98.19 137 GLY A CA 1
ATOM 1083 C C . GLY A 1 137 ? 0.492 -9.695 -1.464 1.00 98.19 137 GLY A C 1
ATOM 1084 O O . GLY A 1 137 ? -0.485 -9.136 -1.977 1.00 98.19 137 GLY A O 1
ATOM 1085 N N . GLY A 1 138 ? 1.245 -9.111 -0.534 1.00 98.31 138 GLY A N 1
ATOM 1086 C CA . GLY A 1 138 ? 0.933 -7.842 0.117 1.00 98.31 138 GLY A CA 1
ATOM 1087 C C . GLY A 1 138 ? 0.873 -6.653 -0.830 1.00 98.31 138 GLY A C 1
ATOM 1088 O O . GLY A 1 138 ? -0.107 -5.911 -0.838 1.00 98.31 138 GLY A O 1
ATOM 1089 N N . ASP A 1 139 ? 1.893 -6.482 -1.672 1.00 98.75 139 ASP A N 1
ATOM 1090 C CA . ASP A 1 139 ? 1.974 -5.339 -2.591 1.00 98.75 139 ASP A CA 1
ATOM 1091 C C . ASP A 1 139 ? 0.808 -5.306 -3.581 1.00 98.75 139 ASP A C 1
ATOM 1093 O O . ASP A 1 139 ? 0.254 -4.244 -3.863 1.00 98.75 139 ASP A O 1
ATOM 1097 N N . ALA A 1 140 ? 0.404 -6.468 -4.106 1.00 98.69 140 ALA A N 1
ATOM 1098 C CA . ALA A 1 140 ? -0.723 -6.547 -5.027 1.00 98.69 140 ALA A CA 1
ATOM 1099 C C . ALA A 1 140 ? -2.029 -6.133 -4.335 1.00 98.69 140 ALA A C 1
ATOM 1101 O O . ALA A 1 140 ? -2.811 -5.380 -4.915 1.00 98.69 140 ALA A O 1
ATOM 1102 N N . LEU A 1 141 ? -2.241 -6.567 -3.089 1.00 98.62 141 LEU A N 1
ATOM 1103 C CA . LEU A 1 141 ? -3.407 -6.186 -2.293 1.00 98.62 141 LEU A CA 1
ATOM 1104 C C . LEU A 1 141 ? -3.402 -4.700 -1.925 1.00 98.62 141 LEU A C 1
ATOM 1106 O O . LEU A 1 141 ? -4.425 -4.034 -2.082 1.00 98.62 141 LEU A O 1
ATOM 1110 N N . ARG A 1 142 ? -2.255 -4.137 -1.529 1.00 98.56 142 ARG A N 1
ATOM 1111 C CA . ARG A 1 142 ? -2.133 -2.695 -1.273 1.00 98.56 142 ARG A CA 1
ATOM 1112 C C . ARG A 1 142 ? -2.451 -1.872 -2.514 1.00 98.56 142 ARG A C 1
ATOM 1114 O O . ARG A 1 142 ? -3.255 -0.945 -2.440 1.00 98.56 142 ARG A O 1
ATOM 1121 N N . ILE A 1 143 ? -1.867 -2.222 -3.663 1.00 98.62 143 ILE A N 1
ATOM 1122 C CA . ILE A 1 143 ? -2.157 -1.547 -4.932 1.00 98.62 143 ILE A CA 1
ATOM 1123 C C . ILE A 1 143 ? -3.636 -1.696 -5.272 1.00 98.62 143 ILE A C 1
ATOM 1125 O O . ILE A 1 143 ? -4.263 -0.716 -5.656 1.00 98.62 143 ILE A O 1
ATOM 1129 N N . PHE A 1 144 ? -4.221 -2.879 -5.088 1.00 98.56 144 PHE A N 1
ATOM 1130 C CA . PHE A 1 144 ? -5.647 -3.094 -5.309 1.00 98.56 144 PHE A CA 1
ATOM 1131 C C . PHE A 1 144 ? -6.517 -2.173 -4.441 1.00 98.56 144 PHE A C 1
ATOM 1133 O O . PHE A 1 144 ? -7.429 -1.540 -4.978 1.00 98.56 144 PHE A O 1
ATOM 1140 N N . PHE A 1 145 ? -6.218 -2.040 -3.145 1.00 98.38 145 PHE A N 1
ATOM 1141 C CA . PHE A 1 145 ? -6.943 -1.155 -2.231 1.00 98.38 145 PHE A CA 1
ATOM 1142 C C . PHE A 1 145 ? -6.763 0.330 -2.567 1.00 98.38 145 PHE A C 1
ATOM 1144 O O . PHE A 1 145 ? -7.743 1.073 -2.575 1.00 98.38 145 PHE A O 1
ATOM 1151 N N . LEU A 1 146 ? -5.533 0.758 -2.866 1.00 97.75 146 LEU A N 1
ATOM 1152 C CA . LEU A 1 146 ? -5.180 2.152 -3.169 1.00 97.75 146 LEU A CA 1
ATOM 1153 C C . LEU A 1 146 ? -5.612 2.591 -4.574 1.00 97.75 146 LEU A C 1
ATOM 1155 O O . LEU A 1 146 ? -5.719 3.789 -4.848 1.00 97.75 146 LEU A O 1
ATOM 1159 N N . PHE A 1 147 ? -5.844 1.633 -5.473 1.00 96.06 147 PHE A N 1
ATOM 1160 C CA . PHE A 1 147 ? -6.362 1.882 -6.813 1.00 96.06 147 PHE A CA 1
ATOM 1161 C C . PHE A 1 147 ? -7.887 1.985 -6.853 1.00 96.06 147 PHE A C 1
ATOM 1163 O O . PHE A 1 147 ? -8.428 2.572 -7.794 1.00 96.06 147 PHE A O 1
ATOM 1170 N N . GLN A 1 148 ? -8.587 1.483 -5.828 1.00 91.00 148 GLN A N 1
ATOM 1171 C CA . GLN A 1 148 ? -9.966 1.912 -5.614 1.00 91.00 148 GLN A CA 1
ATOM 1172 C C . GLN A 1 148 ? -9.963 3.433 -5.410 1.00 91.00 148 GLN A C 1
ATOM 1174 O O . GLN A 1 148 ? -8.994 3.989 -4.894 1.00 91.00 148 GLN A O 1
ATOM 1179 N N . GLY A 1 149 ? -10.993 4.112 -5.924 1.00 79.88 149 GLY A N 1
ATOM 1180 C CA . GLY A 1 149 ? -11.080 5.575 -5.998 1.00 79.88 149 GLY A CA 1
ATOM 1181 C C . GLY A 1 149 ? -11.018 6.288 -4.629 1.00 79.88 149 GLY A C 1
ATOM 1182 O O . GLY A 1 149 ? -10.524 5.728 -3.656 1.00 79.88 149 GLY A O 1
ATOM 1183 N N . PRO A 1 150 ? -11.529 7.528 -4.501 1.00 88.81 150 PRO A N 1
ATOM 1184 C CA . PRO A 1 150 ? -11.424 8.288 -3.251 1.00 88.81 150 PRO A CA 1
ATOM 1185 C C . PRO A 1 1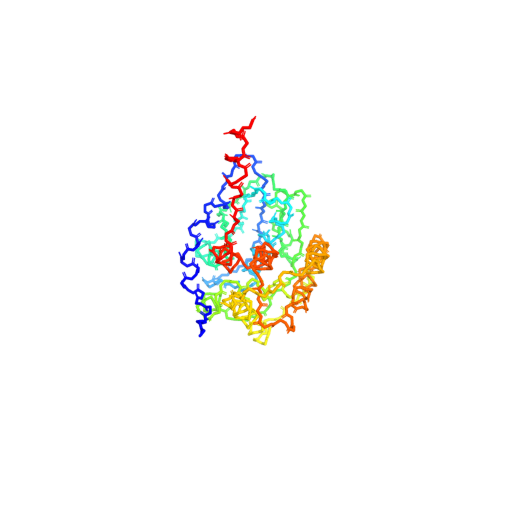50 ? -11.810 7.451 -2.010 1.00 88.81 150 PRO A C 1
ATOM 1187 O O . PRO A 1 150 ? -12.788 6.690 -2.103 1.00 88.81 150 PRO A O 1
ATOM 1190 N N . PRO A 1 151 ? -11.049 7.533 -0.897 1.00 93.38 151 PRO A N 1
ATOM 1191 C CA . PRO A 1 151 ? -11.230 6.678 0.279 1.00 93.38 151 PRO A CA 1
ATOM 1192 C C . PRO A 1 151 ? -12.659 6.651 0.832 1.00 93.38 151 PRO A C 1
ATOM 1194 O O . PRO A 1 151 ? -13.095 5.616 1.331 1.00 93.38 151 PRO A O 1
ATOM 1197 N N . GLU A 1 152 ? -13.395 7.753 0.690 1.00 94.38 152 GLU A N 1
ATOM 1198 C CA . GLU A 1 152 ? -14.709 8.013 1.288 1.00 94.38 152 GLU A CA 1
ATOM 1199 C C . GLU A 1 152 ? -15.851 7.228 0.623 1.00 94.38 152 GLU A C 1
ATOM 1201 O O . GLU A 1 152 ? -16.960 7.164 1.161 1.00 94.38 152 GLU A O 1
ATOM 1206 N N . ARG A 1 153 ? -15.603 6.663 -0.564 1.00 95.44 153 ARG A N 1
ATOM 1207 C CA . ARG A 1 153 ? -16.595 5.910 -1.340 1.00 95.44 153 ARG A CA 1
ATOM 1208 C C . ARG A 1 153 ? -16.622 4.437 -0.965 1.00 95.44 153 ARG A C 1
ATOM 1210 O O . ARG A 1 153 ? -15.630 3.876 -0.500 1.00 95.44 153 ARG A O 1
ATOM 1217 N N . ASP A 1 154 ? -17.766 3.832 -1.254 1.00 97.38 154 ASP A N 1
ATOM 1218 C CA . ASP A 1 154 ? -17.986 2.406 -1.076 1.00 97.38 154 ASP A CA 1
ATOM 1219 C C . ASP A 1 154 ? -17.513 1.643 -2.314 1.00 97.38 154 ASP A C 1
ATOM 1221 O O . ASP A 1 154 ? -17.690 2.098 -3.448 1.00 97.38 154 ASP A O 1
ATOM 1225 N N . TYR A 1 155 ? -16.929 0.470 -2.094 1.00 97.00 155 TYR A N 1
ATOM 1226 C CA . TYR A 1 155 ? -16.430 -0.403 -3.149 1.00 97.00 155 TYR A CA 1
ATOM 1227 C C . TYR A 1 155 ? -16.868 -1.842 -2.917 1.00 97.00 155 TYR A C 1
ATOM 1229 O O . TYR A 1 155 ? -17.031 -2.287 -1.784 1.00 97.00 155 TYR A O 1
ATOM 1237 N N . GLN A 1 156 ? -17.024 -2.580 -4.012 1.00 97.12 156 GLN A N 1
ATOM 1238 C CA . GLN A 1 156 ? -17.203 -4.025 -3.983 1.00 97.12 156 GLN A CA 1
ATOM 1239 C C . GLN A 1 156 ? -15.927 -4.706 -4.462 1.00 97.12 156 GLN A C 1
ATOM 1241 O O . GLN A 1 156 ? -15.255 -4.238 -5.395 1.00 97.12 156 GLN A O 1
ATOM 1246 N N . PHE A 1 157 ? -15.611 -5.831 -3.833 1.00 97.75 157 PHE A N 1
ATOM 1247 C CA . PHE A 1 157 ? -14.538 -6.694 -4.281 1.00 97.75 157 PHE A CA 1
ATOM 1248 C C . PHE A 1 157 ? -14.725 -7.075 -5.753 1.00 97.75 157 PHE A C 1
ATOM 1250 O O . PHE A 1 157 ? -15.819 -7.416 -6.204 1.00 97.75 157 PHE A O 1
ATOM 1257 N N . ASN A 1 158 ? -13.632 -7.029 -6.513 1.00 96.38 158 ASN A N 1
ATOM 1258 C CA . ASN A 1 158 ? -13.630 -7.440 -7.905 1.00 96.38 158 ASN A CA 1
ATOM 1259 C C . ASN A 1 158 ? -12.310 -8.128 -8.267 1.00 96.38 158 ASN A C 1
ATOM 1261 O O . ASN A 1 158 ? -11.222 -7.568 -8.119 1.00 96.38 158 ASN A O 1
ATOM 1265 N N . TRP A 1 159 ? -12.424 -9.345 -8.802 1.00 97.94 159 TRP A N 1
ATOM 1266 C CA . TRP A 1 159 ? -11.280 -10.157 -9.217 1.00 97.94 159 TRP A CA 1
ATOM 1267 C C . TRP A 1 159 ? -10.430 -9.476 -10.292 1.00 97.94 159 TRP A C 1
ATOM 1269 O O . TRP A 1 159 ? -9.203 -9.535 -10.245 1.00 97.94 159 TRP A O 1
ATOM 1279 N N . TYR A 1 160 ? -11.065 -8.790 -11.247 1.00 97.75 160 TYR A N 1
ATOM 1280 C CA . TYR A 1 160 ? -10.355 -8.107 -12.330 1.00 97.75 160 TYR A CA 1
ATOM 1281 C C . TYR A 1 160 ? -9.401 -7.021 -11.820 1.00 97.75 160 TYR A C 1
ATOM 1283 O O . TYR A 1 160 ? -8.282 -6.908 -12.328 1.00 97.75 160 TYR A O 1
ATOM 1291 N N . GLY A 1 161 ? -9.806 -6.249 -10.810 1.00 97.19 161 GLY A N 1
ATOM 1292 C CA . GLY A 1 161 ? -8.968 -5.236 -10.176 1.00 97.19 161 GLY A CA 1
ATOM 1293 C C . GLY A 1 161 ? -7.781 -5.853 -9.446 1.00 97.19 161 GLY A C 1
ATOM 1294 O O . GLY A 1 161 ? -6.652 -5.422 -9.675 1.00 97.19 161 GLY A O 1
ATOM 1295 N N . LEU A 1 162 ? -8.003 -6.905 -8.650 1.00 98.38 162 LEU A N 1
ATOM 1296 C CA . LEU A 1 162 ? -6.923 -7.593 -7.931 1.00 98.38 162 LEU A CA 1
ATOM 1297 C C . LEU A 1 162 ? -5.903 -8.222 -8.892 1.00 98.38 162 LEU A C 1
ATOM 1299 O O . LEU A 1 162 ? -4.697 -8.011 -8.764 1.00 98.38 162 LEU A O 1
ATOM 1303 N N . VAL A 1 163 ? -6.380 -8.920 -9.928 1.00 98.38 163 VAL A N 1
ATOM 1304 C CA . VAL A 1 163 ? -5.516 -9.494 -10.971 1.00 98.38 163 VAL A CA 1
ATOM 1305 C C . VAL A 1 163 ? -4.736 -8.400 -11.706 1.00 98.38 163 VAL A C 1
ATOM 1307 O O . VAL A 1 163 ? -3.574 -8.607 -12.062 1.00 98.38 163 VAL A O 1
ATOM 1310 N N . SER A 1 164 ? -5.336 -7.228 -11.929 1.00 97.81 164 SER A N 1
ATOM 1311 C CA . SER A 1 164 ? -4.655 -6.096 -12.570 1.00 97.81 164 SER A CA 1
ATOM 1312 C C . SER A 1 164 ? -3.554 -5.514 -11.685 1.00 97.81 164 SER A C 1
ATOM 1314 O O . SER A 1 164 ? -2.459 -5.251 -12.185 1.00 97.81 164 SER A O 1
ATOM 1316 N N . ALA A 1 165 ? -3.800 -5.385 -10.380 1.00 98.56 165 ALA A N 1
ATOM 1317 C CA . ALA A 1 165 ? -2.794 -4.958 -9.413 1.00 98.56 165 ALA A CA 1
ATOM 1318 C C . ALA A 1 165 ? -1.610 -5.939 -9.364 1.00 98.56 165 ALA A C 1
ATOM 1320 O O . ALA A 1 165 ? -0.458 -5.531 -9.516 1.00 98.56 165 ALA A O 1
ATOM 1321 N N . HIS A 1 166 ? -1.885 -7.243 -9.289 1.00 98.50 166 HIS A N 1
ATOM 1322 C CA . HIS A 1 166 ? -0.845 -8.270 -9.329 1.00 98.50 166 HIS A CA 1
ATOM 1323 C C . HIS A 1 166 ? -0.040 -8.241 -10.640 1.00 98.50 166 HIS A C 1
ATOM 1325 O O . HIS A 1 166 ? 1.191 -8.272 -10.630 1.00 98.50 166 HIS A O 1
ATOM 1331 N N . ARG A 1 167 ? -0.706 -8.098 -11.794 1.00 98.06 167 ARG A N 1
ATOM 1332 C CA . ARG A 1 167 ? -0.023 -7.946 -13.093 1.00 98.06 167 ARG A CA 1
ATOM 1333 C C . ARG A 1 167 ? 0.851 -6.698 -13.151 1.00 98.06 167 ARG A C 1
ATOM 1335 O O . ARG A 1 167 ? 1.892 -6.736 -13.806 1.00 98.06 167 ARG A O 1
ATOM 1342 N N . PHE A 1 168 ? 0.438 -5.610 -12.505 1.00 98.31 168 PHE A N 1
ATOM 1343 C CA . PHE A 1 168 ? 1.234 -4.393 -12.425 1.00 98.31 168 PHE A CA 1
ATOM 1344 C C . PHE A 1 168 ? 2.520 -4.621 -11.618 1.00 98.31 168 PHE A C 1
ATOM 1346 O O . PHE A 1 168 ? 3.591 -4.339 -12.151 1.00 98.31 168 PHE A O 1
ATOM 1353 N N . VAL A 1 169 ? 2.449 -5.245 -10.434 1.00 98.56 169 VAL A N 1
ATOM 1354 C CA . VAL A 1 169 ? 3.637 -5.647 -9.644 1.00 98.56 169 VAL A CA 1
ATOM 1355 C C . VAL A 1 169 ? 4.586 -6.509 -10.487 1.00 98.56 169 VAL A C 1
ATOM 1357 O O . VAL A 1 169 ? 5.760 -6.180 -10.659 1.00 98.56 169 VAL A O 1
ATOM 1360 N N . GLN A 1 170 ? 4.056 -7.558 -11.129 1.00 97.88 170 GLN A N 1
ATOM 1361 C CA . GLN A 1 170 ? 4.832 -8.437 -12.014 1.00 97.88 170 GLN A CA 1
ATOM 1362 C C . GLN A 1 170 ? 5.420 -7.694 -13.226 1.00 97.88 170 GLN A C 1
ATOM 1364 O O . GLN A 1 170 ? 6.453 -8.088 -13.767 1.00 97.88 170 GLN A O 1
ATOM 1369 N N . ARG A 1 171 ? 4.766 -6.635 -13.719 1.00 96.75 171 ARG A N 1
ATOM 1370 C CA . ARG A 1 171 ? 5.292 -5.809 -14.813 1.00 96.75 171 ARG A CA 1
ATOM 1371 C C . ARG A 1 171 ? 6.459 -4.953 -14.336 1.00 96.75 171 ARG A C 1
ATOM 1373 O O . ARG A 1 171 ? 7.483 -4.985 -15.007 1.00 96.75 171 ARG A O 1
ATOM 1380 N N . VAL A 1 172 ? 6.318 -4.230 -13.225 1.00 97.31 172 VAL A N 1
ATOM 1381 C CA . VAL A 1 172 ? 7.390 -3.379 -12.678 1.00 97.31 172 VAL A CA 1
ATOM 1382 C C . VAL A 1 172 ? 8.641 -4.214 -12.419 1.00 97.31 172 VAL A C 1
ATOM 1384 O O . VAL A 1 172 ? 9.709 -3.882 -12.925 1.00 97.31 172 VAL A O 1
ATOM 1387 N N . TRP A 1 173 ? 8.480 -5.359 -11.749 1.00 96.94 173 TRP A N 1
ATOM 1388 C CA . TRP A 1 173 ? 9.563 -6.311 -11.501 1.00 96.94 173 TRP A CA 1
ATOM 1389 C C . TRP A 1 173 ? 10.284 -6.751 -12.777 1.00 96.94 173 TRP A C 1
ATOM 1391 O O . TRP A 1 173 ? 11.509 -6.854 -12.817 1.00 96.94 173 TRP A O 1
ATOM 1401 N N . ARG A 1 174 ? 9.531 -7.017 -13.850 1.00 94.88 174 ARG A N 1
ATOM 1402 C CA . ARG A 1 174 ? 10.138 -7.395 -15.125 1.00 94.88 174 ARG A CA 1
ATOM 1403 C C . ARG A 1 174 ? 10.910 -6.235 -15.751 1.00 94.88 174 ARG A C 1
ATOM 1405 O O . ARG A 1 174 ? 12.043 -6.417 -16.173 1.00 94.88 174 ARG A O 1
ATOM 1412 N N . LEU A 1 175 ? 10.322 -5.043 -15.791 1.00 93.69 175 LEU A N 1
ATOM 1413 C CA . LEU A 1 175 ? 11.003 -3.876 -16.352 1.00 93.69 175 LEU A CA 1
ATOM 1414 C C . LEU A 1 175 ? 12.323 -3.582 -15.619 1.00 93.69 175 LEU A C 1
ATOM 1416 O O . LEU A 1 175 ? 13.301 -3.250 -16.278 1.00 93.69 175 LEU A O 1
ATOM 1420 N N . ALA A 1 176 ? 12.357 -3.778 -14.298 1.00 92.69 176 ALA A N 1
ATOM 1421 C CA . ALA A 1 176 ? 13.550 -3.590 -13.480 1.00 92.69 176 ALA A CA 1
ATOM 1422 C C . ALA A 1 176 ? 14.595 -4.712 -13.605 1.00 92.69 176 ALA A C 1
ATOM 1424 O O . ALA A 1 176 ? 15.776 -4.434 -13.516 1.00 92.69 176 ALA A O 1
ATOM 1425 N N . GLN A 1 177 ? 14.217 -5.972 -13.841 1.00 90.31 177 GLN A N 1
ATOM 1426 C CA . GLN A 1 177 ? 15.211 -7.034 -14.088 1.00 90.31 177 GLN A CA 1
ATOM 1427 C C . GLN A 1 177 ? 15.938 -6.873 -15.426 1.00 90.31 177 GLN A C 1
ATOM 1429 O O . GLN A 1 177 ? 17.065 -7.335 -15.578 1.00 90.31 177 GLN A O 1
ATOM 1434 N N . ASN A 1 178 ? 15.293 -6.241 -16.406 1.00 83.38 178 ASN A N 1
ATOM 1435 C CA . ASN A 1 178 ? 15.925 -5.890 -17.673 1.00 83.38 178 ASN A CA 1
ATOM 1436 C C . ASN A 1 178 ? 16.739 -4.597 -17.514 1.00 83.38 178 ASN A C 1
ATOM 1438 O O . ASN A 1 178 ? 16.539 -3.657 -18.279 1.00 83.38 178 ASN A O 1
ATOM 1442 N N . LEU A 1 179 ? 17.622 -4.540 -16.511 1.00 74.06 179 LEU A N 1
ATOM 1443 C CA . LEU A 1 179 ? 18.605 -3.469 -16.355 1.00 74.06 179 LEU A CA 1
ATOM 1444 C C . LEU A 1 179 ? 19.531 -3.507 -17.564 1.00 74.06 179 LEU A C 1
ATOM 1446 O O . LEU A 1 179 ? 20.490 -4.270 -17.631 1.00 74.06 179 LEU A O 1
ATOM 1450 N N . THR A 1 180 ? 19.198 -2.712 -18.564 1.00 64.62 180 THR A N 1
ATOM 1451 C CA . THR A 1 180 ? 20.100 -2.418 -19.666 1.00 64.62 180 THR A CA 1
ATOM 1452 C C . THR A 1 180 ? 20.855 -1.144 -19.328 1.00 64.62 180 THR A C 1
ATOM 1454 O O . THR A 1 180 ? 20.285 -0.248 -18.697 1.00 64.62 180 THR A O 1
ATOM 1457 N N . GLU A 1 181 ? 22.065 -0.988 -19.864 1.00 54.25 181 GLU A N 1
ATOM 1458 C CA . GLU A 1 181 ? 22.651 0.328 -20.155 1.00 54.25 181 GLU A CA 1
ATOM 1459 C C . GLU A 1 181 ? 21.799 1.045 -21.227 1.00 54.25 181 GLU A C 1
ATOM 1461 O O . GLU A 1 181 ? 22.276 1.455 -22.281 1.00 54.25 181 GLU A O 1
ATOM 1466 N N . ALA A 1 182 ? 20.481 1.134 -21.021 1.00 53.19 182 ALA A N 1
ATOM 1467 C CA . ALA A 1 182 ? 19.637 2.003 -21.810 1.00 53.19 182 ALA A CA 1
ATOM 1468 C C . ALA A 1 182 ? 20.203 3.398 -21.593 1.00 53.19 182 ALA A C 1
ATOM 1470 O O . ALA A 1 182 ? 20.256 3.861 -20.451 1.00 53.19 182 ALA A O 1
ATOM 1471 N N . ALA A 1 183 ? 20.681 4.003 -22.682 1.00 52.47 183 ALA A N 1
ATOM 1472 C CA . ALA A 1 183 ? 21.348 5.289 -22.662 1.00 52.47 183 ALA A CA 1
ATOM 1473 C C . ALA A 1 183 ? 20.553 6.255 -21.779 1.00 52.47 183 ALA A C 1
ATOM 1475 O O . ALA A 1 183 ? 19.395 6.572 -22.061 1.00 52.47 183 ALA A O 1
ATOM 1476 N N . TRP A 1 184 ? 21.159 6.669 -20.666 1.00 56.72 184 TRP A N 1
ATOM 1477 C CA . TRP A 1 184 ? 20.583 7.707 -19.833 1.00 56.72 184 TRP A CA 1
ATOM 1478 C C . TRP A 1 184 ? 20.427 8.949 -20.708 1.00 56.72 184 TRP A C 1
ATOM 1480 O O . TRP A 1 184 ? 21.401 9.473 -21.249 1.00 56.72 184 TRP A O 1
ATOM 1490 N N . HIS A 1 185 ? 19.188 9.389 -20.903 1.00 61.03 185 HIS A N 1
ATOM 1491 C CA . HIS A 1 185 ? 18.889 10.576 -21.687 1.00 61.03 185 HIS A CA 1
ATOM 1492 C C . HIS A 1 185 ? 18.506 11.710 -20.732 1.00 61.03 185 HIS A C 1
ATOM 1494 O O . HIS A 1 185 ? 17.670 11.484 -19.860 1.00 61.03 185 HIS A O 1
ATOM 1500 N N . PRO A 1 186 ? 19.022 12.940 -20.907 1.00 58.25 186 PRO A N 1
ATOM 1501 C CA . PRO A 1 186 ? 18.662 14.081 -20.054 1.00 58.25 186 PRO A CA 1
ATOM 1502 C C . PRO A 1 186 ? 17.144 14.326 -19.950 1.00 58.25 186 PRO A C 1
ATOM 1504 O O . PRO A 1 186 ? 16.625 14.695 -18.901 1.00 58.25 186 PRO A O 1
ATOM 1507 N N . TRP A 1 187 ? 16.397 14.040 -21.022 1.00 59.25 187 TRP A N 1
ATOM 1508 C CA . TRP A 1 187 ? 14.930 14.120 -21.044 1.00 59.25 187 TRP A CA 1
ATOM 1509 C C . TRP A 1 187 ? 14.251 13.133 -20.079 1.00 59.25 187 TRP A C 1
ATOM 1511 O O . TRP A 1 187 ? 13.155 13.408 -19.588 1.00 59.25 187 TRP A O 1
ATOM 1521 N N . SER A 1 188 ? 14.894 11.997 -19.786 1.00 72.50 188 SER A N 1
ATOM 1522 C CA . SER A 1 188 ? 14.402 11.010 -18.821 1.00 72.50 188 SER A CA 1
ATOM 1523 C C . SER A 1 188 ? 14.408 11.569 -17.401 1.00 72.50 188 SER A C 1
ATOM 1525 O O . SER A 1 188 ? 13.478 11.295 -16.649 1.00 72.50 188 SER A O 1
ATOM 1527 N N . GLU A 1 189 ? 15.392 12.399 -17.050 1.00 79.31 189 GLU A N 1
ATOM 1528 C CA . GLU A 1 189 ? 15.488 13.023 -15.727 1.00 79.31 189 GLU A CA 1
ATOM 1529 C C . GLU A 1 189 ? 14.376 14.059 -15.514 1.00 79.31 189 GLU A C 1
ATOM 1531 O O . GLU A 1 189 ? 13.647 13.986 -14.525 1.00 79.31 189 GLU A O 1
ATOM 1536 N N . SER A 1 190 ? 14.151 14.947 -16.492 1.00 84.06 190 SER A N 1
ATOM 1537 C CA . SER A 1 190 ? 13.036 15.910 -16.445 1.00 84.06 190 SER A CA 1
ATOM 1538 C C . SER A 1 190 ? 11.681 15.204 -16.341 1.00 84.06 190 SER A C 1
ATOM 1540 O O . SER A 1 190 ? 10.850 15.561 -15.508 1.00 84.06 190 SER A O 1
ATOM 1542 N N . SER A 1 191 ? 11.462 14.156 -17.145 1.00 89.06 191 SER A N 1
ATOM 1543 C CA . SER A 1 191 ? 10.210 13.391 -17.120 1.00 89.06 191 SER A CA 1
ATOM 1544 C C . SER A 1 191 ? 9.985 12.669 -15.784 1.00 89.06 191 SER A C 1
ATOM 1546 O O . SER A 1 191 ? 8.849 12.593 -15.312 1.00 89.06 191 SER A O 1
ATOM 1548 N N . LEU A 1 192 ? 11.048 12.162 -15.149 1.00 91.31 192 LEU A N 1
ATOM 1549 C CA . LEU A 1 192 ? 10.974 11.541 -13.824 1.00 91.31 192 LEU A CA 1
ATOM 1550 C C . LEU A 1 192 ? 10.636 12.556 -12.730 1.00 91.31 192 LEU A C 1
ATOM 1552 O O . LEU A 1 192 ? 9.802 12.260 -11.875 1.00 91.31 192 LEU A O 1
ATOM 1556 N N . LEU A 1 193 ? 11.232 13.750 -12.769 1.00 92.38 193 LEU A N 1
ATOM 1557 C CA . LEU A 1 193 ? 10.921 14.829 -11.828 1.00 92.38 193 LEU A CA 1
ATOM 1558 C C . LEU A 1 193 ? 9.457 15.274 -11.950 1.00 92.38 193 LEU A C 1
ATOM 1560 O O . LEU A 1 193 ? 8.760 15.408 -10.942 1.00 92.38 193 LEU A O 1
ATOM 1564 N N . GLU A 1 194 ? 8.955 15.432 -13.178 1.00 95.31 194 GLU A N 1
ATOM 1565 C CA . GLU A 1 194 ? 7.544 15.742 -13.438 1.00 95.31 194 GLU A CA 1
ATOM 1566 C C . GLU A 1 194 ? 6.606 14.640 -12.932 1.00 95.31 194 GLU A C 1
ATOM 1568 O O . GLU A 1 194 ? 5.585 14.927 -12.297 1.00 95.31 194 GLU A O 1
ATOM 1573 N N . LEU A 1 195 ? 6.957 13.373 -13.178 1.00 96.56 195 LEU A N 1
ATOM 1574 C CA . LEU A 1 195 ? 6.208 12.226 -12.677 1.00 96.56 195 LEU A CA 1
ATOM 1575 C C . LEU A 1 195 ? 6.169 12.222 -11.149 1.00 96.56 195 LEU A C 1
ATOM 1577 O O . LEU A 1 195 ? 5.091 12.065 -10.576 1.00 96.56 195 LEU A O 1
ATOM 1581 N N . ALA A 1 196 ? 7.315 12.419 -10.498 1.00 96.75 196 ALA A N 1
ATOM 1582 C CA . ALA A 1 196 ? 7.419 12.440 -9.047 1.00 96.75 196 ALA A CA 1
ATOM 1583 C C . ALA A 1 196 ? 6.561 13.555 -8.440 1.00 96.75 196 ALA A C 1
ATOM 1585 O O . ALA A 1 196 ? 5.745 13.296 -7.552 1.00 96.75 196 ALA A O 1
ATOM 1586 N N . ALA A 1 197 ? 6.650 14.772 -8.984 1.00 97.19 197 ALA A N 1
ATOM 1587 C CA . ALA A 1 197 ? 5.821 15.897 -8.561 1.00 97.19 197 ALA A CA 1
ATOM 1588 C C . ALA A 1 197 ? 4.320 15.618 -8.763 1.00 97.19 197 ALA A C 1
ATOM 1590 O O . ALA A 1 197 ? 3.498 15.935 -7.898 1.00 97.19 197 ALA A O 1
ATOM 1591 N N . LEU A 1 198 ? 3.943 14.993 -9.884 1.00 98.06 198 LEU A N 1
ATOM 1592 C CA . LEU A 1 198 ? 2.553 14.650 -10.183 1.00 98.06 198 LEU A CA 1
ATOM 1593 C C . LEU A 1 198 ? 2.001 13.575 -9.240 1.00 98.06 198 LEU A C 1
ATOM 1595 O O . LEU A 1 198 ? 0.870 13.707 -8.761 1.00 98.06 198 LEU A O 1
ATOM 1599 N N . VAL A 1 199 ? 2.779 12.521 -8.984 1.00 97.88 199 VAL A N 1
ATOM 1600 C CA . VAL A 1 199 ? 2.442 11.445 -8.044 1.00 97.88 199 VAL A CA 1
ATOM 1601 C C . VAL A 1 199 ? 2.279 12.029 -6.649 1.00 97.88 199 VAL A C 1
ATOM 1603 O O . VAL A 1 199 ? 1.216 11.852 -6.056 1.00 97.88 199 VAL A O 1
ATOM 1606 N N . GLN A 1 200 ? 3.250 12.814 -6.177 1.00 96.56 200 GLN A N 1
ATOM 1607 C CA . GLN A 1 200 ? 3.190 13.456 -4.866 1.00 96.56 200 GLN A CA 1
ATOM 1608 C C . GLN A 1 200 ? 1.950 14.344 -4.732 1.00 96.56 200 GLN A C 1
ATOM 1610 O O . GLN A 1 200 ? 1.171 14.178 -3.796 1.00 96.56 200 GLN A O 1
ATOM 1615 N N . LYS A 1 201 ? 1.703 15.231 -5.707 1.00 97.75 201 LYS A N 1
ATOM 1616 C CA . LYS A 1 201 ? 0.535 16.128 -5.723 1.00 97.75 201 LYS A CA 1
ATOM 1617 C C . LYS A 1 201 ? -0.793 15.371 -5.646 1.00 97.75 201 LYS A C 1
ATOM 1619 O O . LYS A 1 201 ? -1.727 15.820 -4.989 1.00 97.75 201 LYS A O 1
ATOM 1624 N N . ARG A 1 202 ? -0.921 14.251 -6.361 1.00 97.25 202 ARG A N 1
ATOM 1625 C CA . ARG A 1 202 ? -2.158 13.452 -6.389 1.00 97.25 202 ARG A CA 1
ATOM 1626 C C . ARG A 1 202 ? -2.341 12.641 -5.109 1.00 97.25 202 ARG A C 1
ATOM 1628 O O . ARG A 1 202 ? -3.459 12.573 -4.599 1.00 97.25 202 ARG A O 1
ATOM 1635 N N . SER A 1 203 ? -1.261 12.070 -4.588 1.00 96.19 203 SER A N 1
ATOM 1636 C CA . SER A 1 203 ? -1.247 11.316 -3.336 1.00 96.19 203 SER A CA 1
ATOM 1637 C C . SER A 1 203 ? -1.650 12.191 -2.147 1.00 96.19 203 SER A C 1
ATOM 1639 O O . SER A 1 203 ? -2.571 11.834 -1.414 1.00 96.19 203 SER A O 1
ATOM 1641 N N . THR A 1 204 ? -1.056 13.382 -2.009 1.00 94.44 204 THR A N 1
ATOM 1642 C CA . THR A 1 204 ? -1.387 14.324 -0.924 1.00 94.44 204 THR A CA 1
ATOM 1643 C C . THR A 1 204 ? -2.785 14.929 -1.059 1.00 94.44 204 THR A C 1
ATOM 1645 O O . THR A 1 204 ? -3.406 15.260 -0.055 1.00 94.44 204 THR A O 1
ATOM 1648 N N . ALA A 1 205 ? -3.333 14.997 -2.276 1.00 94.81 205 ALA A N 1
ATOM 1649 C CA . ALA A 1 205 ? -4.715 15.408 -2.530 1.00 94.81 205 ALA A CA 1
ATOM 1650 C C . ALA A 1 205 ? -5.762 14.299 -2.280 1.00 94.81 205 ALA A C 1
ATOM 1652 O O . ALA A 1 205 ? -6.907 14.445 -2.714 1.00 94.81 205 ALA A O 1
ATOM 1653 N N . GLY A 1 206 ? -5.388 13.175 -1.655 1.00 94.44 206 GLY A N 1
ATOM 1654 C CA . GLY A 1 206 ? -6.313 12.076 -1.356 1.00 94.44 206 GLY A CA 1
ATOM 1655 C C . GLY A 1 206 ? -6.706 11.238 -2.576 1.00 94.44 206 GLY A C 1
ATOM 1656 O O . GLY A 1 206 ? -7.754 10.594 -2.578 1.00 94.44 206 GLY A O 1
ATOM 1657 N N . LYS A 1 207 ? -5.899 11.248 -3.648 1.00 95.81 207 LYS A N 1
ATOM 1658 C CA . LYS A 1 207 ? -6.209 10.566 -4.919 1.00 95.81 207 LYS A CA 1
ATOM 1659 C C . LYS A 1 207 ? -5.152 9.518 -5.304 1.00 95.81 207 LYS A C 1
ATOM 1661 O O . LYS A 1 207 ? -4.604 9.606 -6.414 1.00 95.81 207 LYS A O 1
ATOM 1666 N N . PRO A 1 208 ? -4.893 8.501 -4.454 1.00 96.19 208 PRO A N 1
ATOM 1667 C CA . PRO A 1 208 ? -3.881 7.469 -4.713 1.00 96.19 208 PRO A CA 1
ATOM 1668 C C . PRO A 1 208 ? -4.099 6.737 -6.045 1.00 96.19 208 PRO A C 1
ATOM 1670 O O . PRO A 1 208 ? -3.153 6.560 -6.808 1.00 96.19 208 PRO A O 1
ATOM 1673 N N . HIS A 1 209 ? -5.347 6.426 -6.404 1.00 96.50 209 HIS A N 1
ATOM 1674 C CA . HIS A 1 209 ? -5.707 5.832 -7.696 1.00 96.50 209 HIS A CA 1
ATOM 1675 C C . HIS A 1 209 ? -5.213 6.650 -8.902 1.00 96.50 209 HIS A C 1
ATOM 1677 O O . HIS A 1 209 ? -4.693 6.096 -9.870 1.00 96.50 209 HIS A O 1
ATOM 1683 N N . THR A 1 210 ? -5.312 7.984 -8.847 1.00 97.56 210 THR 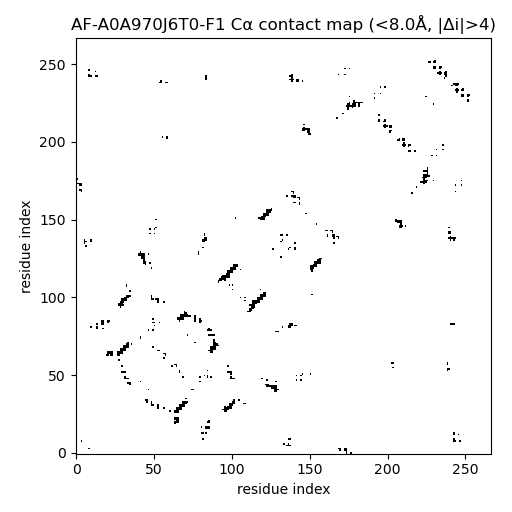A N 1
ATOM 1684 C CA . THR A 1 210 ? -4.808 8.841 -9.932 1.00 97.56 210 THR A CA 1
ATOM 1685 C C . THR A 1 210 ? -3.286 8.957 -9.929 1.00 97.56 210 THR A C 1
ATOM 1687 O O . THR A 1 210 ? -2.695 9.168 -10.989 1.00 97.56 210 THR A O 1
ATOM 1690 N N . ALA A 1 211 ? -2.643 8.840 -8.765 1.00 97.31 211 ALA A N 1
ATOM 1691 C CA . ALA A 1 211 ? -1.189 8.806 -8.653 1.00 97.31 211 ALA A CA 1
ATOM 1692 C C . ALA A 1 211 ? -0.636 7.509 -9.273 1.00 97.31 211 ALA A C 1
ATOM 1694 O O . ALA A 1 211 ? 0.217 7.564 -10.158 1.00 97.31 211 ALA A O 1
ATOM 1695 N N . LEU A 1 212 ? -1.227 6.358 -8.930 1.00 97.19 212 LEU A N 1
ATOM 1696 C CA . LEU A 1 212 ? -0.931 5.065 -9.557 1.00 97.19 212 LEU A CA 1
ATOM 1697 C C . LEU A 1 212 ? -1.164 5.091 -11.070 1.00 97.19 212 LEU A C 1
ATOM 1699 O O . LEU A 1 212 ? -0.331 4.595 -11.823 1.00 97.19 212 LEU A O 1
ATOM 1703 N N . ALA A 1 213 ? -2.247 5.718 -11.540 1.00 97.44 213 ALA A N 1
ATOM 1704 C CA . ALA A 1 213 ? -2.501 5.853 -12.973 1.00 97.44 213 ALA A CA 1
ATOM 1705 C C . ALA A 1 213 ? -1.390 6.634 -13.706 1.00 97.44 213 ALA A C 1
ATOM 1707 O O . ALA A 1 213 ? -1.068 6.296 -14.845 1.00 97.44 213 ALA A O 1
ATOM 1708 N N . ALA A 1 214 ? -0.776 7.642 -13.067 1.00 97.94 214 ALA A N 1
ATOM 1709 C CA . ALA A 1 214 ? 0.372 8.355 -13.637 1.00 97.94 214 ALA A CA 1
ATOM 1710 C C . ALA A 1 214 ? 1.605 7.444 -13.756 1.00 97.94 214 ALA A C 1
ATOM 1712 O O . ALA A 1 214 ? 2.209 7.378 -14.826 1.00 97.94 214 ALA A O 1
ATOM 1713 N N . LEU A 1 215 ? 1.924 6.682 -12.702 1.00 96.94 215 LEU A N 1
ATOM 1714 C CA . LEU A 1 215 ? 3.009 5.690 -12.720 1.00 96.94 215 LEU A CA 1
ATOM 1715 C C . LEU A 1 215 ? 2.784 4.620 -13.796 1.00 96.94 215 LEU A C 1
ATOM 1717 O O . LEU A 1 215 ? 3.678 4.314 -14.584 1.00 96.94 215 LEU A O 1
ATOM 1721 N N . MET A 1 216 ? 1.568 4.076 -13.879 1.00 97.00 216 MET A N 1
ATOM 1722 C CA . MET A 1 216 ? 1.196 3.092 -14.897 1.00 97.00 216 MET A CA 1
ATOM 1723 C C . MET A 1 216 ? 1.347 3.650 -16.314 1.00 97.00 216 MET A C 1
ATOM 1725 O O . MET A 1 216 ? 1.835 2.942 -17.196 1.00 97.00 216 MET A O 1
ATOM 1729 N N . ALA A 1 217 ? 0.949 4.907 -16.539 1.00 97.00 217 ALA A N 1
ATOM 1730 C CA . ALA A 1 217 ? 1.091 5.570 -17.831 1.00 97.00 217 ALA A CA 1
ATOM 1731 C C . ALA A 1 217 ? 2.565 5.737 -18.221 1.00 97.00 217 ALA A C 1
ATOM 1733 O O . ALA A 1 217 ? 2.933 5.379 -19.340 1.00 97.00 217 ALA A O 1
ATOM 1734 N N . TYR A 1 218 ? 3.407 6.186 -17.287 1.00 95.69 218 TYR A N 1
ATOM 1735 C CA . TYR A 1 218 ? 4.850 6.323 -17.493 1.00 95.69 218 TYR A CA 1
ATOM 1736 C C . TYR A 1 218 ? 5.515 4.992 -17.886 1.00 95.69 218 TYR A C 1
ATOM 1738 O O . TYR A 1 218 ? 6.322 4.925 -18.813 1.00 95.69 218 TYR A O 1
ATOM 1746 N N . LEU A 1 219 ? 5.122 3.895 -17.235 1.00 94.88 219 LEU A N 1
ATOM 1747 C CA . LEU A 1 219 ? 5.685 2.564 -17.477 1.00 94.88 219 LEU A CA 1
ATOM 1748 C C . LEU A 1 219 ? 5.080 1.837 -18.688 1.00 94.88 219 LEU A C 1
ATOM 1750 O O . LEU A 1 219 ? 5.566 0.766 -19.063 1.00 94.88 219 LEU A O 1
ATOM 1754 N N . LYS A 1 220 ? 4.004 2.352 -19.295 1.00 94.25 220 LYS A N 1
ATOM 1755 C CA . LYS A 1 220 ? 3.169 1.616 -20.264 1.00 94.25 220 LYS A CA 1
ATOM 1756 C C . LYS A 1 220 ? 3.937 1.121 -21.490 1.00 94.25 220 LYS A C 1
ATOM 1758 O O . LYS A 1 220 ? 3.726 -0.012 -21.910 1.00 94.25 220 LYS A O 1
ATOM 1763 N N . GLN A 1 221 ? 4.797 1.959 -22.062 1.00 90.56 221 GLN A N 1
ATOM 1764 C CA . GLN A 1 221 ? 5.514 1.659 -23.311 1.00 90.56 221 GLN A CA 1
ATOM 1765 C C . GLN A 1 221 ? 6.957 1.196 -23.085 1.00 90.56 221 GLN A C 1
ATOM 1767 O O . GLN A 1 221 ? 7.635 0.813 -24.033 1.00 90.56 221 GLN A O 1
ATOM 1772 N N . LYS A 1 222 ? 7.425 1.193 -21.833 1.00 90.56 222 LYS A N 1
ATOM 1773 C CA . LYS A 1 222 ? 8.781 0.760 -21.500 1.00 90.56 222 LYS A CA 1
ATOM 1774 C C . LYS A 1 222 ? 8.922 -0.758 -21.609 1.00 90.56 222 LYS A C 1
ATOM 1776 O O . LYS A 1 222 ? 7.979 -1.508 -21.327 1.00 90.56 222 LYS A O 1
ATOM 1781 N N . THR A 1 223 ? 10.115 -1.19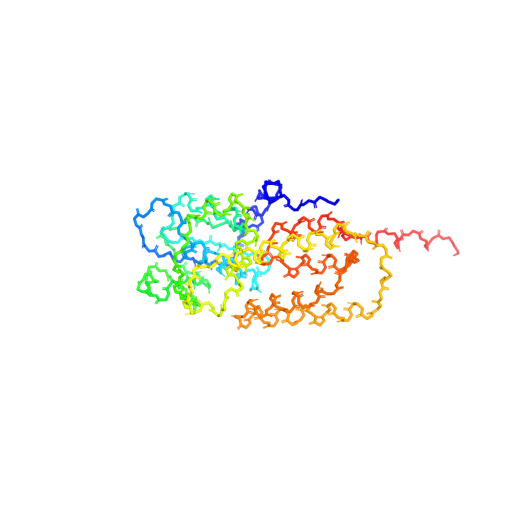1 -22.000 1.00 90.44 223 THR A N 1
ATOM 1782 C CA . THR A 1 223 ? 10.551 -2.598 -22.073 1.00 90.44 223 THR A CA 1
ATOM 1783 C C . THR A 1 223 ? 11.662 -2.922 -21.065 1.00 90.44 223 THR A C 1
ATOM 1785 O O . THR A 1 223 ? 11.845 -4.090 -20.717 1.00 90.44 223 THR A O 1
ATOM 1788 N N . ALA A 1 224 ? 12.337 -1.887 -20.563 1.00 90.69 224 ALA A N 1
ATOM 1789 C CA . ALA A 1 224 ? 13.421 -1.899 -19.586 1.00 90.69 224 ALA A CA 1
ATOM 1790 C C . ALA A 1 224 ? 13.404 -0.583 -18.783 1.00 90.69 224 ALA A C 1
ATOM 1792 O O . ALA A 1 224 ? 12.763 0.384 -19.214 1.00 90.69 224 ALA A O 1
ATOM 1793 N N . LEU A 1 225 ? 14.093 -0.556 -17.639 1.00 89.81 225 LEU A N 1
ATOM 1794 C CA . LEU A 1 225 ? 14.374 0.651 -16.855 1.00 89.81 225 LEU A CA 1
ATOM 1795 C C . LEU A 1 225 ? 15.886 0.835 -16.709 1.00 89.81 225 LEU A C 1
ATOM 1797 O O . LEU A 1 225 ? 16.610 -0.137 -16.493 1.00 89.81 225 LEU A O 1
ATOM 1801 N N . SER A 1 226 ? 16.350 2.080 -16.791 1.00 89.38 226 SER A N 1
ATOM 1802 C CA . SER A 1 226 ? 17.714 2.434 -16.384 1.00 89.38 226 SER A CA 1
ATOM 1803 C C . SER A 1 226 ? 17.867 2.358 -14.854 1.00 89.38 226 SER A C 1
ATOM 1805 O O . SER A 1 226 ? 16.863 2.433 -14.138 1.00 89.38 226 SER A O 1
ATOM 1807 N N . PRO A 1 227 ? 19.096 2.284 -14.308 1.00 88.44 227 PRO A N 1
ATOM 1808 C CA . PRO A 1 227 ? 19.307 2.277 -12.857 1.00 88.44 227 PRO A CA 1
ATOM 1809 C C . PRO A 1 227 ? 18.659 3.469 -12.134 1.00 88.44 227 PRO A C 1
ATOM 1811 O O . PRO A 1 227 ? 18.046 3.303 -11.081 1.00 88.44 227 PRO A O 1
ATOM 1814 N N . GLY A 1 228 ? 18.727 4.672 -12.716 1.00 88.19 228 GLY A N 1
ATOM 1815 C CA . GLY A 1 228 ? 18.077 5.854 -12.143 1.00 88.19 228 GLY A CA 1
ATOM 1816 C C . GLY A 1 228 ? 16.546 5.782 -12.188 1.00 88.19 228 GLY A C 1
ATOM 1817 O O . GLY A 1 228 ? 15.891 6.201 -11.237 1.00 88.19 228 GLY A O 1
ATOM 1818 N N . GLU A 1 229 ? 15.965 5.189 -13.236 1.00 92.38 229 GLU A N 1
ATOM 1819 C CA . GLU A 1 229 ? 14.519 4.943 -13.302 1.00 92.38 229 GLU A CA 1
ATOM 1820 C C . GLU A 1 229 ? 14.072 3.880 -12.295 1.00 92.38 229 GLU A C 1
ATOM 1822 O O . GLU A 1 229 ? 13.022 4.048 -11.681 1.00 92.38 229 GLU A O 1
ATOM 1827 N N . VAL A 1 230 ? 14.856 2.813 -12.090 1.00 93.81 230 VAL A N 1
ATOM 1828 C CA . VAL A 1 230 ? 14.574 1.802 -11.057 1.00 93.81 230 VAL A CA 1
ATOM 1829 C C . VAL A 1 230 ? 14.528 2.458 -9.680 1.00 93.81 230 VAL A C 1
ATOM 1831 O O . VAL A 1 230 ? 13.542 2.271 -8.971 1.00 93.81 230 VAL A O 1
ATOM 1834 N N . ARG A 1 231 ? 15.523 3.289 -9.337 1.00 92.69 231 ARG A N 1
ATOM 1835 C CA . ARG A 1 231 ? 15.545 4.045 -8.071 1.00 92.69 231 ARG A CA 1
ATOM 1836 C C . ARG A 1 231 ? 14.337 4.968 -7.926 1.00 92.69 231 ARG A C 1
ATOM 1838 O O . ARG A 1 231 ? 13.634 4.911 -6.923 1.00 92.69 231 ARG A O 1
ATOM 1845 N N . ALA A 1 232 ? 14.050 5.779 -8.943 1.00 94.19 232 ALA A N 1
ATOM 1846 C CA . ALA A 1 232 ? 12.925 6.709 -8.894 1.00 94.19 232 ALA A CA 1
ATOM 1847 C C . ALA A 1 232 ? 11.575 5.981 -8.764 1.00 94.19 232 ALA A C 1
ATOM 1849 O O . ALA A 1 232 ? 10.723 6.377 -7.973 1.00 94.19 232 ALA A O 1
ATOM 1850 N N . VAL A 1 233 ? 11.374 4.888 -9.507 1.00 96.25 233 VAL A N 1
ATOM 1851 C CA . VAL A 1 233 ? 10.157 4.070 -9.415 1.00 96.25 233 VAL A CA 1
ATOM 1852 C C . VA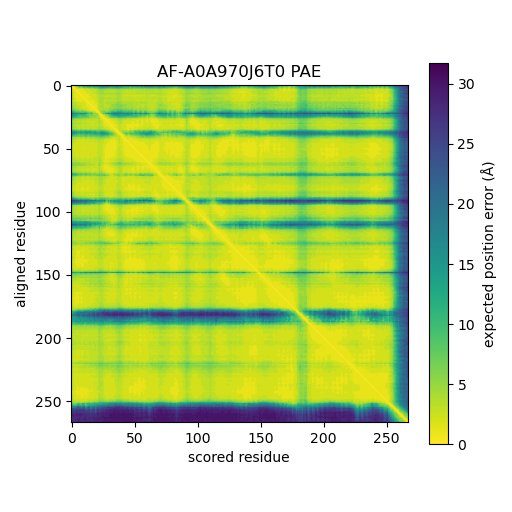L A 1 233 ? 10.061 3.374 -8.056 1.00 96.25 233 VAL A C 1
ATOM 1854 O O . VAL A 1 233 ? 8.961 3.307 -7.511 1.00 96.25 233 VAL A O 1
ATOM 1857 N N . ALA A 1 234 ? 11.175 2.895 -7.494 1.00 97.00 234 ALA A N 1
ATOM 1858 C CA . ALA A 1 234 ? 11.212 2.300 -6.161 1.00 97.00 234 ALA A CA 1
ATOM 1859 C C . ALA A 1 234 ? 10.745 3.297 -5.091 1.00 97.00 234 ALA A C 1
ATOM 1861 O O . ALA A 1 234 ? 9.859 2.967 -4.302 1.00 97.00 234 ALA A O 1
ATOM 1862 N N . GLU A 1 235 ? 11.249 4.533 -5.118 1.00 96.00 235 GLU A N 1
ATOM 1863 C CA . GLU A 1 235 ? 10.834 5.585 -4.181 1.00 96.00 235 GLU A CA 1
ATOM 1864 C C . GLU A 1 235 ? 9.355 5.949 -4.349 1.00 96.00 235 GLU A C 1
ATOM 1866 O O . GLU A 1 235 ? 8.591 5.969 -3.383 1.00 96.00 235 GLU A O 1
ATOM 1871 N N . LEU A 1 236 ? 8.899 6.149 -5.590 1.00 97.50 236 LEU A N 1
ATOM 1872 C CA . LEU A 1 236 ? 7.499 6.495 -5.852 1.00 97.50 236 LEU A CA 1
ATOM 1873 C C . LEU A 1 236 ? 6.526 5.375 -5.476 1.00 97.50 236 LEU A C 1
ATOM 1875 O O . LEU A 1 236 ? 5.381 5.659 -5.123 1.00 97.50 236 LEU A O 1
ATOM 1879 N N . LEU A 1 237 ? 6.957 4.114 -5.556 1.00 97.81 237 LEU A N 1
ATOM 1880 C CA . LEU A 1 237 ? 6.158 2.962 -5.150 1.00 97.81 237 LEU A CA 1
ATOM 1881 C C . LEU A 1 237 ? 6.217 2.681 -3.654 1.00 97.81 237 LEU A C 1
ATOM 1883 O O . LEU A 1 237 ? 5.335 1.971 -3.183 1.00 97.81 237 LEU A O 1
ATOM 1887 N N . ARG A 1 238 ? 7.169 3.231 -2.895 1.00 96.44 238 ARG A N 1
ATOM 1888 C CA . ARG A 1 238 ? 7.352 2.932 -1.467 1.00 96.44 238 ARG A CA 1
ATOM 1889 C C . ARG A 1 238 ? 6.062 2.978 -0.630 1.00 96.44 238 ARG A C 1
ATOM 1891 O O . ARG A 1 238 ? 5.799 2.000 0.068 1.00 96.44 238 ARG A O 1
ATOM 1898 N N . PRO A 1 239 ? 5.196 4.011 -0.715 1.00 96.44 239 PRO A N 1
ATOM 1899 C CA . PRO A 1 239 ? 3.944 4.014 0.044 1.00 96.44 239 PRO A CA 1
ATOM 1900 C C . PRO A 1 239 ? 2.879 3.064 -0.540 1.00 96.44 239 PRO A C 1
ATOM 1902 O O . PRO A 1 239 ? 1.940 2.691 0.158 1.00 96.44 239 PRO A O 1
ATOM 1905 N N . PHE A 1 240 ? 2.999 2.633 -1.798 1.00 98.06 240 PHE A N 1
ATOM 1906 C CA . PHE A 1 240 ? 2.029 1.758 -2.469 1.00 98.06 240 PHE A CA 1
ATOM 1907 C C . PHE A 1 240 ? 2.361 0.268 -2.338 1.00 98.06 240 PHE A C 1
ATOM 1909 O O . PHE A 1 240 ? 1.464 -0.533 -2.101 1.00 98.06 240 PHE A O 1
ATOM 1916 N N . ALA A 1 241 ? 3.631 -0.094 -2.493 1.00 98.31 241 ALA A N 1
ATOM 1917 C CA . ALA A 1 241 ? 4.145 -1.454 -2.597 1.00 98.31 241 ALA A CA 1
ATOM 1918 C C . ALA A 1 241 ? 5.538 -1.528 -1.935 1.00 98.31 241 ALA A C 1
ATOM 1920 O O . ALA A 1 241 ? 6.555 -1.502 -2.637 1.00 98.31 241 ALA A O 1
ATOM 1921 N N . PRO A 1 242 ? 5.600 -1.525 -0.591 1.00 97.44 242 PRO A N 1
ATOM 1922 C CA . PRO A 1 242 ? 6.844 -1.379 0.157 1.00 97.44 242 PRO A CA 1
ATOM 1923 C C . PRO A 1 242 ? 7.823 -2.537 -0.068 1.00 97.44 242 PRO A C 1
ATOM 1925 O O . PRO A 1 242 ? 9.027 -2.293 -0.088 1.00 97.44 242 PRO A O 1
ATOM 1928 N N . PHE A 1 243 ? 7.350 -3.768 -0.293 1.00 98.25 243 PHE A N 1
ATOM 1929 C CA . PHE A 1 243 ? 8.247 -4.911 -0.501 1.00 98.25 243 PHE A CA 1
ATOM 1930 C C . PHE A 1 243 ? 8.905 -4.864 -1.877 1.00 98.25 243 PHE A C 1
ATOM 1932 O O . PHE A 1 243 ? 10.123 -4.994 -1.991 1.00 98.25 243 PHE A O 1
ATOM 1939 N N . LEU A 1 244 ? 8.111 -4.610 -2.921 1.00 98.19 244 LEU A N 1
ATOM 1940 C CA . LEU A 1 244 ? 8.623 -4.403 -4.268 1.00 98.19 244 LEU A CA 1
ATOM 1941 C C . LEU A 1 244 ? 9.576 -3.206 -4.288 1.00 98.19 244 LEU A C 1
ATOM 1943 O O . LEU A 1 244 ? 10.650 -3.313 -4.862 1.00 98.19 244 LEU A O 1
ATOM 1947 N N . SER A 1 245 ? 9.215 -2.091 -3.647 1.00 97.38 245 SER A N 1
ATOM 1948 C CA . SER A 1 245 ? 10.087 -0.918 -3.519 1.00 97.38 245 SER A CA 1
ATOM 1949 C C . SER A 1 245 ? 11.439 -1.281 -2.892 1.00 97.38 245 SER A C 1
ATOM 1951 O O . SER A 1 245 ? 12.468 -1.019 -3.510 1.00 97.38 245 SER A O 1
ATOM 1953 N N . ALA A 1 246 ? 11.453 -1.971 -1.746 1.00 96.56 246 ALA A N 1
ATOM 1954 C CA . ALA A 1 246 ? 12.691 -2.395 -1.088 1.00 96.56 246 ALA A CA 1
ATOM 1955 C C . ALA A 1 246 ? 13.552 -3.305 -1.982 1.00 96.56 246 ALA A C 1
ATOM 1957 O O . ALA A 1 246 ? 14.765 -3.110 -2.099 1.00 96.56 246 ALA A O 1
ATOM 1958 N N . GLU A 1 247 ? 12.926 -4.260 -2.675 1.00 96.44 247 GLU A N 1
ATOM 1959 C CA . GLU A 1 247 ? 13.637 -5.138 -3.602 1.00 96.44 247 GLU A CA 1
ATOM 1960 C C . GLU A 1 247 ? 14.249 -4.352 -4.771 1.00 96.44 247 GLU A C 1
ATOM 1962 O O . GLU A 1 247 ? 15.423 -4.547 -5.085 1.00 96.44 247 GLU A O 1
ATOM 1967 N N . LEU A 1 248 ? 13.502 -3.420 -5.372 1.00 95.62 248 LEU A N 1
ATOM 1968 C CA . LEU A 1 248 ? 13.987 -2.564 -6.458 1.00 95.62 248 LEU A CA 1
ATOM 1969 C C . LEU A 1 248 ? 15.149 -1.668 -6.012 1.00 95.62 248 LEU A C 1
ATOM 1971 O O . LEU A 1 248 ? 16.138 -1.552 -6.735 1.00 95.62 248 LEU A O 1
ATOM 1975 N N . THR A 1 249 ? 15.069 -1.080 -4.817 1.00 94.69 249 THR A N 1
ATOM 1976 C CA . THR A 1 249 ? 16.162 -0.280 -4.247 1.00 94.69 249 THR A CA 1
ATOM 1977 C C . THR A 1 249 ? 17.432 -1.116 -4.090 1.00 94.69 249 THR A C 1
ATOM 1979 O O . THR A 1 249 ? 18.519 -0.643 -4.414 1.00 94.69 249 THR A O 1
ATOM 1982 N N . SER A 1 250 ? 17.311 -2.387 -3.684 1.00 93.38 250 SER A N 1
ATOM 1983 C CA . SER A 1 250 ? 18.469 -3.287 -3.564 1.00 93.38 250 SER A CA 1
ATOM 1984 C C . SER A 1 250 ? 19.114 -3.672 -4.903 1.00 93.38 250 SER A C 1
ATOM 1986 O O . SER A 1 250 ? 20.287 -4.034 -4.928 1.00 93.38 250 SER A O 1
ATOM 1988 N N . MET A 1 251 ? 18.380 -3.573 -6.018 1.00 89.88 251 MET A N 1
ATOM 1989 C CA . MET A 1 251 ? 18.903 -3.851 -7.364 1.00 89.88 251 MET A CA 1
ATOM 1990 C C . MET A 1 251 ? 19.722 -2.703 -7.952 1.00 89.88 251 MET A C 1
ATOM 1992 O O . MET A 1 251 ? 20.580 -2.937 -8.799 1.00 89.88 251 MET A O 1
ATOM 1996 N N . ALA A 1 252 ? 19.429 -1.468 -7.546 1.00 85.06 252 ALA A N 1
ATOM 1997 C CA . ALA A 1 252 ? 20.060 -0.264 -8.071 1.00 85.06 252 ALA A CA 1
ATOM 1998 C C . ALA A 1 252 ? 20.516 0.637 -6.911 1.00 85.06 252 ALA A C 1
ATOM 2000 O O . ALA A 1 252 ? 19.929 1.704 -6.707 1.00 85.06 252 ALA A O 1
ATOM 2001 N N . PRO A 1 253 ? 21.545 0.233 -6.140 1.00 75.62 253 PRO A N 1
ATOM 2002 C CA . PRO A 1 253 ? 22.043 1.039 -5.033 1.00 75.62 253 PRO A CA 1
ATOM 2003 C C . PRO A 1 253 ? 22.528 2.413 -5.520 1.00 75.62 253 PRO A C 1
ATOM 2005 O O . PRO A 1 253 ? 22.848 2.615 -6.697 1.00 75.62 253 PRO A O 1
ATOM 2008 N N . VAL A 1 254 ? 22.545 3.389 -4.615 1.00 72.19 254 VAL A N 1
ATOM 2009 C CA . VAL A 1 254 ? 23.162 4.692 -4.879 1.00 72.19 254 VAL A CA 1
ATOM 2010 C C . VAL A 1 254 ? 24.673 4.481 -4.904 1.00 72.19 254 VAL A C 1
ATOM 2012 O O . VAL A 1 254 ? 25.252 4.102 -3.885 1.00 72.19 254 VAL A O 1
ATOM 2015 N N . GLU A 1 255 ? 25.309 4.712 -6.054 1.00 63.34 255 GLU A N 1
ATOM 2016 C CA . GLU A 1 255 ? 26.764 4.858 -6.108 1.00 63.34 255 GLU A CA 1
ATOM 2017 C C . GLU A 1 255 ? 27.123 6.057 -5.226 1.00 63.34 255 GLU A C 1
ATOM 2019 O O . GLU A 1 255 ? 26.775 7.196 -5.540 1.00 63.34 255 GLU A O 1
ATOM 2024 N N . HIS A 1 256 ? 27.739 5.797 -4.072 1.00 46.34 256 HIS A N 1
ATOM 2025 C CA . HIS A 1 256 ? 28.397 6.857 -3.324 1.00 46.34 256 HIS A CA 1
ATOM 2026 C C . HIS A 1 256 ? 29.625 7.242 -4.147 1.00 46.34 256 HIS A C 1
ATOM 2028 O O . HIS A 1 256 ? 30.495 6.408 -4.387 1.00 46.34 256 HIS A O 1
ATOM 2034 N N . ASP A 1 257 ? 29.651 8.480 -4.637 1.00 43.97 257 ASP A N 1
ATOM 2035 C CA . ASP A 1 257 ? 30.756 9.060 -5.404 1.00 43.97 257 ASP A CA 1
ATOM 2036 C C . ASP A 1 257 ? 31.954 9.327 -4.463 1.00 43.97 257 ASP A C 1
ATOM 2038 O O . ASP A 1 257 ? 32.366 10.464 -4.258 1.00 43.97 257 ASP A O 1
ATOM 2042 N N . ASP A 1 258 ? 32.500 8.272 -3.845 1.00 41.66 258 ASP A N 1
ATOM 2043 C CA . ASP A 1 258 ? 33.679 8.316 -2.961 1.00 41.66 258 ASP A CA 1
ATOM 2044 C C . ASP A 1 258 ? 35.002 8.406 -3.755 1.00 41.66 258 ASP A C 1
ATOM 2046 O O . ASP A 1 258 ? 36.094 8.356 -3.191 1.00 41.66 258 ASP A O 1
ATOM 2050 N N . HIS A 1 259 ? 34.941 8.583 -5.080 1.00 41.78 259 HIS A N 1
ATOM 2051 C CA . HIS A 1 259 ? 36.120 8.629 -5.953 1.00 41.78 259 HIS A CA 1
ATOM 2052 C C . HIS A 1 259 ? 36.458 10.015 -6.519 1.00 41.78 259 HIS A C 1
ATOM 2054 O O . HIS A 1 259 ? 37.321 10.127 -7.386 1.00 41.78 259 HIS A O 1
ATOM 2060 N N . ARG A 1 260 ? 35.881 11.102 -5.987 1.00 44.62 260 ARG A N 1
ATOM 2061 C CA . ARG A 1 260 ? 36.299 12.481 -6.334 1.00 44.62 260 ARG A CA 1
ATOM 2062 C C . ARG A 1 260 ? 37.316 13.122 -5.383 1.00 44.62 260 ARG A C 1
ATOM 2064 O O . ARG A 1 260 ? 37.558 14.322 -5.475 1.00 44.62 260 ARG A O 1
ATOM 2071 N N . GLN A 1 261 ? 37.960 12.344 -4.513 1.00 41.03 261 GLN A N 1
ATOM 2072 C CA . GLN A 1 261 ? 39.077 12.803 -3.678 1.00 41.03 261 GLN A CA 1
ATOM 2073 C C . GLN A 1 261 ? 40.265 11.833 -3.757 1.00 41.03 261 GLN A C 1
ATOM 2075 O O . GLN A 1 261 ? 40.565 11.131 -2.800 1.00 41.03 261 GLN A O 1
ATOM 2080 N N . CYS A 1 262 ? 40.956 11.788 -4.899 1.00 41.94 262 CYS A N 1
ATOM 2081 C CA . CYS A 1 262 ? 42.347 11.303 -4.942 1.00 41.94 262 CYS A CA 1
ATOM 2082 C C . CYS A 1 262 ? 43.244 12.009 -5.971 1.00 41.94 262 CYS A C 1
ATOM 2084 O O . CYS A 1 262 ? 44.450 12.013 -5.774 1.00 41.94 262 CYS A O 1
ATOM 2086 N N . ASP A 1 263 ? 42.711 12.718 -6.969 1.00 44.69 263 ASP A N 1
ATOM 2087 C CA . ASP A 1 263 ? 43.558 13.363 -7.987 1.00 44.69 263 ASP A CA 1
ATOM 2088 C C . ASP A 1 263 ? 43.642 14.888 -7.822 1.00 44.69 263 ASP A C 1
ATOM 2090 O O . ASP A 1 263 ? 43.260 15.623 -8.724 1.00 44.69 263 ASP A O 1
ATOM 2094 N N . GLN A 1 264 ? 44.121 15.380 -6.671 1.00 45.91 264 GLN A N 1
ATOM 2095 C CA . GLN A 1 264 ? 44.747 16.714 -6.546 1.00 45.91 264 GLN A CA 1
ATOM 2096 C C . GLN A 1 264 ? 45.794 16.717 -5.422 1.00 45.91 264 GLN A C 1
ATOM 2098 O O . GLN A 1 264 ? 45.688 17.444 -4.438 1.00 45.91 264 GLN A O 1
ATOM 2103 N N . ALA A 1 265 ? 46.811 15.875 -5.564 1.00 45.69 265 ALA A N 1
ATOM 2104 C CA . ALA A 1 265 ? 48.082 16.034 -4.871 1.00 45.69 265 ALA A CA 1
ATOM 2105 C C . ALA A 1 265 ? 49.168 15.406 -5.746 1.00 45.69 265 ALA A C 1
ATOM 2107 O O . ALA A 1 265 ? 49.553 14.273 -5.511 1.00 45.69 265 ALA A O 1
ATOM 2108 N N . ASP A 1 266 ? 49.532 16.108 -6.820 1.00 47.06 266 ASP A N 1
ATOM 2109 C CA . ASP A 1 266 ? 50.874 16.124 -7.417 1.00 47.06 266 ASP A CA 1
ATOM 2110 C C . ASP A 1 266 ? 50.854 17.086 -8.619 1.00 47.06 266 ASP A C 1
ATOM 2112 O O . ASP A 1 266 ? 50.309 16.785 -9.683 1.00 47.06 266 ASP A O 1
ATOM 2116 N N . GLY A 1 267 ? 51.406 18.284 -8.406 1.00 41.00 267 GLY A N 1
ATOM 2117 C CA . GLY A 1 267 ? 51.523 19.367 -9.385 1.00 41.00 267 GLY A CA 1
ATOM 2118 C C . GLY A 1 267 ? 52.134 20.615 -8.771 1.00 41.00 267 GLY A C 1
ATOM 2119 O O . GLY A 1 267 ? 51.444 21.237 -7.935 1.00 41.00 267 GLY A O 1
#

Solvent-accessible surface area (backbone atoms only — not comparable to full-atom values): 14701 Å² total; per-residue (Å²): 134,81,77,75,53,48,75,59,45,42,68,73,41,41,65,60,54,38,57,64,34,50,74,55,92,89,44,54,32,32,35,26,47,56,76,88,75,89,66,92,61,53,49,49,41,51,53,42,43,51,52,51,41,51,32,57,43,43,76,76,33,76,92,38,42,32,42,30,25,40,84,61,52,71,67,53,41,56,55,34,38,56,55,69,38,54,52,42,79,39,95,67,66,76,73,24,57,36,30,27,36,41,54,91,52,58,77,63,47,77,69,46,47,49,78,36,74,49,53,27,31,55,50,43,71,72,66,47,42,67,63,50,41,73,78,54,19,27,42,18,51,40,36,32,55,43,50,43,65,56,58,60,48,69,46,67,62,51,69,69,54,41,53,48,25,33,51,47,55,46,45,53,52,46,24,50,71,41,62,45,91,54,78,86,47,76,66,57,55,57,52,48,53,52,47,50,54,48,30,49,57,27,42,78,69,57,30,44,27,62,18,52,50,51,55,51,58,71,52,63,84,57,78,49,29,32,57,68,51,33,33,53,52,16,62,72,30,35,66,49,21,46,52,61,13,54,53,38,36,71,75,35,67,82,81,74,81,78,77,84,79,73,92,86,82,86,133

Mean predicted aligned error: 6.24 Å

Secondary structure (DSSP, 8-state):
-----HHHHHHHHHHHHHHHTS--TTPPEEEEEPPP---SS--HHHHHHHHHHHHHHHHH-TT--EEEEET--HHHHHHHHHTT--PEEES--S-EEEEEEEGGGGGGGGGS-EEEEEEE--EE----HHHHHHHH-HHHHHHHHHHSS-TTS-EE--HHHHHHHHHHHHHHHHHHHS-------HHHHHHHHHHHHHHHHHHHTT-HHHHHHHHHHHHTT-S---HHHHHHHHHHHTTT-HHHHHHHHHHS-----TTSSSSSS--

Radius of gyration: 19.62 Å; Cα contacts (8 Å, |Δi|>4): 438; chains: 1; bounding box: 72×36×48 Å

Sequence (267 aa):
MLRYNHSLVERKWMELIEEQKQAQPGAPRICTVLVPGDSAEIELENARLVVLADFFAALRWPEGWVHEVCGGTEDLRRAALRLGTAPALTRTQPGFQLGVVPRDYQHLIRAVDCRETLYVGRFLGGLALDDLLLDFGGDALRIFFLFQGPPERDYQFNWYGLVSAHRFVQRVWRLAQNLTEAAWHPWSESSLLELAALVQKRSTAGKPHTALAALMAYLKQKTALSPGEVRAVAELLRPFAPFLSAELTSMAPVEHDDHRQCDQADG

pLDDT: mean 88.93, std 13.6, range [41.0, 98.75]